Protein AF-U3B0S9-F1 (afdb_monomer_lite)

pLDDT: mean 82.79, std 7.39, range [48.59, 92.44]

Structure (mmCIF, N/CA/C/O backbone):
data_AF-U3B0S9-F1
#
_entry.id   AF-U3B0S9-F1
#
loop_
_atom_site.group_PDB
_atom_site.id
_atom_site.type_symbol
_atom_site.label_atom_id
_atom_site.label_alt_id
_atom_site.label_comp_id
_atom_site.label_asym_id
_atom_site.label_entity_id
_atom_site.label_seq_id
_atom_site.pdbx_PDB_ins_code
_atom_site.Cartn_x
_atom_site.Cartn_y
_atom_site.Cartn_z
_atom_site.occupancy
_atom_site.B_iso_or_equiv
_atom_site.auth_seq_id
_atom_site.auth_comp_id
_atom_site.auth_asym_id
_atom_site.auth_atom_id
_atom_site.pdbx_PDB_model_num
ATOM 1 N N . MET A 1 1 ? 4.799 -0.518 -31.521 1.00 65.38 1 MET A N 1
ATOM 2 C CA . MET A 1 1 ? 5.653 0.669 -31.778 1.00 65.38 1 MET A CA 1
ATOM 3 C C . MET A 1 1 ? 6.948 0.260 -32.461 1.00 65.38 1 MET A C 1
ATOM 5 O O . MET A 1 1 ? 7.167 0.699 -33.580 1.00 65.38 1 MET A O 1
ATOM 9 N N . ARG A 1 2 ? 7.772 -0.595 -31.835 1.00 73.12 2 ARG A N 1
ATOM 10 C CA . ARG A 1 2 ? 9.036 -1.079 -32.416 1.00 73.12 2 ARG A CA 1
ATOM 11 C C . ARG A 1 2 ? 8.857 -1.700 -33.805 1.00 73.12 2 ARG A C 1
ATOM 13 O O . ARG A 1 2 ? 9.641 -1.395 -34.693 1.00 73.12 2 ARG A O 1
ATOM 20 N N . ASP A 1 3 ? 7.805 -2.491 -34.006 1.00 72.69 3 ASP A N 1
ATOM 21 C CA . ASP A 1 3 ? 7.544 -3.140 -35.300 1.00 72.69 3 ASP A CA 1
ATOM 22 C C . ASP A 1 3 ? 7.139 -2.164 -36.410 1.00 72.69 3 ASP A C 1
ATOM 24 O O . ASP A 1 3 ? 7.553 -2.339 -37.551 1.00 72.69 3 ASP A O 1
ATOM 28 N N . GLU A 1 4 ? 6.407 -1.097 -36.082 1.00 71.81 4 GLU A N 1
ATOM 29 C CA . GLU A 1 4 ? 6.047 -0.054 -37.054 1.00 71.81 4 GLU A CA 1
ATOM 30 C C . GLU A 1 4 ? 7.267 0.792 -37.441 1.00 71.81 4 GLU A C 1
ATOM 32 O O . GLU A 1 4 ? 7.504 1.027 -38.623 1.00 71.81 4 GLU A O 1
ATOM 37 N N . ILE A 1 5 ? 8.108 1.170 -36.467 1.00 71.75 5 ILE A N 1
ATOM 38 C CA . ILE A 1 5 ? 9.383 1.861 -36.733 1.00 71.75 5 ILE A CA 1
ATOM 39 C C . ILE A 1 5 ? 10.285 0.974 -37.596 1.00 71.75 5 ILE A C 1
ATOM 41 O O . ILE A 1 5 ? 10.830 1.418 -38.605 1.00 71.75 5 ILE A O 1
ATOM 45 N N . TYR A 1 6 ? 10.390 -0.307 -37.243 1.00 70.12 6 TYR A N 1
ATOM 46 C CA . TYR A 1 6 ? 11.159 -1.282 -38.002 1.00 70.12 6 TYR A CA 1
ATOM 47 C C . TYR A 1 6 ? 10.635 -1.435 -39.434 1.00 70.12 6 TYR A C 1
ATOM 49 O O . TYR A 1 6 ? 11.424 -1.467 -40.374 1.00 70.12 6 TYR A O 1
ATOM 57 N N . LYS A 1 7 ? 9.316 -1.489 -39.635 1.00 74.88 7 LYS A N 1
ATOM 58 C CA . LYS A 1 7 ? 8.688 -1.600 -40.958 1.00 74.88 7 LYS A CA 1
ATOM 59 C C . LYS A 1 7 ? 8.973 -0.389 -41.849 1.00 74.88 7 LYS A C 1
ATOM 61 O O . LYS A 1 7 ? 9.185 -0.563 -43.045 1.00 74.88 7 LYS A O 1
ATOM 66 N N . VAL A 1 8 ? 9.015 0.813 -41.273 1.00 75.25 8 VAL A N 1
ATOM 67 C CA . VAL A 1 8 ? 9.368 2.045 -41.996 1.00 75.25 8 VAL A CA 1
ATOM 68 C C . VAL A 1 8 ? 10.863 2.082 -42.331 1.00 75.25 8 VAL A C 1
ATOM 70 O O . VAL A 1 8 ? 11.225 2.402 -43.457 1.00 75.25 8 VAL A O 1
ATOM 73 N N . MET A 1 9 ? 11.738 1.696 -41.398 1.00 67.12 9 MET A N 1
ATOM 74 C CA . MET A 1 9 ? 13.196 1.758 -41.590 1.00 67.12 9 MET A CA 1
ATOM 75 C C . MET A 1 9 ? 13.777 0.597 -42.418 1.00 67.12 9 MET A C 1
ATOM 77 O O . MET A 1 9 ? 14.853 0.727 -42.992 1.00 67.12 9 MET A O 1
ATOM 81 N N . SER A 1 10 ? 13.089 -0.546 -42.497 1.00 66.25 10 SER A N 1
ATOM 82 C CA . SER A 1 10 ? 13.564 -1.758 -43.194 1.00 66.25 10 SER A CA 1
ATOM 83 C C . SER A 1 10 ? 13.251 -1.804 -44.694 1.00 66.25 10 SER A C 1
ATOM 85 O O . SER A 1 10 ? 13.436 -2.849 -45.321 1.00 66.25 10 SER A O 1
ATOM 87 N N . GLN A 1 11 ? 12.802 -0.687 -45.277 1.00 76.75 11 GLN A N 1
ATOM 88 C CA . GLN A 1 11 ? 12.552 -0.572 -46.718 1.00 76.75 11 GLN A CA 1
ATOM 89 C C . GLN A 1 11 ? 13.844 -0.639 -47.555 1.00 76.75 11 GLN A C 1
ATOM 91 O O . GLN A 1 11 ? 13.781 -0.960 -48.739 1.00 76.75 11 GLN A O 1
ATOM 96 N N . GLU A 1 12 ? 15.016 -0.441 -46.939 1.00 77.62 12 GLU A N 1
ATOM 97 C CA . GLU A 1 12 ? 16.322 -0.633 -47.575 1.00 77.62 12 GLU A CA 1
ATOM 98 C C . GLU A 1 12 ? 17.000 -1.950 -47.134 1.00 77.62 12 GLU A C 1
ATOM 100 O O . GLU A 1 12 ? 17.268 -2.144 -45.941 1.00 77.62 12 GLU A O 1
ATOM 105 N N . PRO A 1 13 ? 17.349 -2.858 -48.069 1.00 70.88 13 PRO A N 1
ATOM 106 C CA . PRO A 1 13 ? 17.923 -4.169 -47.745 1.00 70.88 13 PRO A CA 1
ATOM 107 C C . PRO A 1 13 ? 19.252 -4.115 -46.976 1.00 70.88 13 PRO A C 1
ATOM 109 O O . PRO A 1 13 ? 19.475 -4.941 -46.091 1.00 70.88 13 PRO A O 1
ATOM 112 N N . ALA A 1 14 ? 20.117 -3.144 -47.285 1.00 70.94 14 ALA A N 1
ATOM 113 C CA . ALA A 1 14 ? 21.421 -2.987 -46.638 1.00 70.94 14 ALA A CA 1
ATOM 114 C C . ALA A 1 14 ? 21.284 -2.537 -45.174 1.00 70.94 14 ALA A C 1
ATOM 116 O O . ALA A 1 14 ? 21.928 -3.091 -44.283 1.00 70.94 14 ALA A O 1
ATOM 117 N N . LEU A 1 15 ? 20.373 -1.597 -44.901 1.00 70.06 15 LEU A N 1
ATOM 118 C CA . LEU A 1 15 ? 20.071 -1.150 -43.539 1.00 70.06 15 LEU A CA 1
ATOM 119 C C . LEU A 1 15 ? 19.412 -2.257 -42.713 1.00 70.06 15 LEU A C 1
ATOM 121 O O . LEU A 1 15 ? 19.619 -2.336 -41.506 1.00 70.06 15 LEU A O 1
ATOM 125 N N . ARG A 1 16 ? 18.664 -3.161 -43.351 1.00 74.62 16 ARG A N 1
ATOM 126 C CA . ARG A 1 16 ? 17.919 -4.225 -42.671 1.00 74.62 16 ARG A CA 1
ATOM 127 C C . ARG A 1 16 ? 18.809 -5.179 -41.870 1.00 74.62 16 ARG A C 1
ATOM 129 O O . ARG A 1 16 ? 18.436 -5.558 -40.762 1.00 74.62 16 ARG A O 1
ATOM 136 N N . TRP A 1 17 ? 19.978 -5.553 -42.397 1.00 73.00 17 TRP A N 1
ATOM 137 C CA . TRP A 1 17 ? 20.916 -6.430 -41.684 1.00 73.00 17 TRP A CA 1
ATOM 138 C C . TRP A 1 17 ? 21.567 -5.718 -40.493 1.00 73.00 17 TRP A C 1
ATOM 140 O O . TRP A 1 17 ? 21.513 -6.232 -39.376 1.00 73.00 17 TRP A O 1
ATOM 150 N N . HIS A 1 18 ? 22.085 -4.505 -40.704 1.00 72.44 18 HIS A N 1
ATOM 151 C CA . HIS A 1 18 ? 22.690 -3.701 -39.639 1.00 72.44 18 HIS A CA 1
ATOM 152 C C . HIS A 1 18 ? 21.692 -3.372 -38.522 1.00 72.44 18 HIS A C 1
ATOM 154 O O . HIS A 1 18 ? 22.030 -3.471 -37.346 1.00 72.44 18 HIS A O 1
ATOM 160 N N . LEU A 1 19 ? 20.443 -3.051 -38.873 1.00 73.75 19 LEU A N 1
ATOM 161 C CA . LEU A 1 19 ? 19.373 -2.810 -37.904 1.00 73.75 19 LEU A CA 1
ATOM 162 C C . LEU A 1 19 ? 18.999 -4.078 -37.132 1.00 73.75 19 LEU A C 1
ATOM 164 O O . LEU A 1 19 ? 18.713 -3.989 -35.942 1.00 73.75 19 LEU A O 1
ATOM 168 N N . ASN A 1 20 ? 19.008 -5.251 -37.770 1.00 74.62 20 ASN A N 1
ATOM 169 C CA . ASN A 1 20 ? 18.731 -6.518 -37.091 1.00 74.62 20 ASN A CA 1
ATOM 170 C C . ASN A 1 20 ? 19.836 -6.899 -36.098 1.00 74.62 20 ASN A C 1
ATOM 172 O O . ASN A 1 20 ? 19.520 -7.282 -34.972 1.00 74.62 20 ASN A O 1
ATOM 176 N N . ASP A 1 21 ? 21.106 -6.769 -36.489 1.00 74.38 21 ASP A N 1
ATOM 177 C CA . ASP A 1 21 ? 22.243 -7.040 -35.600 1.00 74.38 21 ASP A CA 1
ATOM 178 C C . ASP A 1 21 ? 22.281 -6.033 -34.437 1.00 74.38 21 ASP A C 1
ATOM 180 O O . ASP A 1 21 ? 22.343 -6.434 -33.274 1.00 74.38 21 ASP A O 1
ATOM 184 N N . ALA A 1 22 ? 22.105 -4.736 -34.716 1.00 73.94 22 ALA A N 1
ATOM 185 C CA . ALA A 1 22 ? 22.026 -3.707 -33.681 1.00 73.94 22 ALA A CA 1
ATOM 186 C C . ALA A 1 22 ? 20.843 -3.939 -32.727 1.00 73.94 22 ALA A C 1
ATOM 188 O O . ALA A 1 22 ? 21.021 -3.898 -31.509 1.00 73.94 22 ALA A O 1
ATOM 189 N N . LYS A 1 23 ? 19.650 -4.254 -33.254 1.00 75.06 23 LYS A N 1
ATOM 190 C CA . LYS A 1 23 ? 18.460 -4.599 -32.457 1.00 75.06 23 LYS A CA 1
ATOM 191 C C . LYS A 1 23 ? 18.732 -5.780 -31.530 1.00 75.06 23 LYS A C 1
ATOM 193 O O . LYS A 1 23 ? 18.402 -5.694 -30.352 1.00 75.06 23 LYS A O 1
ATOM 198 N N . ALA A 1 24 ? 19.349 -6.849 -32.033 1.00 71.88 24 ALA A N 1
ATOM 199 C CA . ALA A 1 24 ? 19.649 -8.043 -31.244 1.00 71.88 24 ALA A CA 1
ATOM 200 C C . ALA A 1 24 ? 20.689 -7.792 -30.139 1.00 71.88 24 ALA A C 1
ATOM 202 O O . ALA A 1 24 ? 20.631 -8.431 -29.091 1.00 71.88 24 ALA A O 1
ATOM 203 N N . ARG A 1 25 ? 21.625 -6.859 -30.354 1.00 73.00 25 ARG A N 1
ATOM 204 C CA . ARG A 1 25 ? 22.705 -6.549 -29.403 1.00 73.00 25 ARG A CA 1
ATOM 205 C C . ARG A 1 25 ? 22.357 -5.488 -28.365 1.00 73.00 25 ARG A C 1
ATOM 207 O O . ARG A 1 25 ? 23.024 -5.422 -27.340 1.00 73.00 25 ARG A O 1
ATOM 214 N N . THR A 1 26 ? 21.364 -4.640 -28.629 1.00 75.69 26 THR A N 1
ATOM 215 C CA . THR A 1 26 ? 21.114 -3.438 -27.808 1.00 75.69 26 THR A CA 1
ATOM 216 C C . THR A 1 26 ? 19.707 -3.361 -27.233 1.00 75.69 26 THR A C 1
ATOM 218 O O . THR A 1 26 ? 19.514 -2.722 -26.196 1.00 75.69 26 THR A O 1
ATOM 221 N N . LEU A 1 27 ? 18.715 -4.002 -27.861 1.00 83.75 27 LEU A N 1
ATOM 222 C CA . LEU A 1 27 ? 17.324 -3.929 -27.426 1.00 83.75 27 LEU A CA 1
ATOM 223 C C . LEU A 1 27 ? 16.898 -5.238 -26.766 1.00 83.75 27 LEU A C 1
ATOM 225 O O . LEU A 1 27 ? 17.146 -6.333 -27.267 1.00 83.75 27 LEU A O 1
ATOM 229 N N . LEU A 1 28 ? 16.190 -5.123 -25.644 1.00 85.12 28 LEU A N 1
ATOM 230 C CA . LEU A 1 28 ? 15.566 -6.281 -25.015 1.00 85.12 28 LEU A CA 1
ATOM 231 C C . LEU A 1 28 ? 14.368 -6.753 -25.858 1.00 85.12 28 LEU A C 1
ATOM 233 O O . LEU A 1 28 ? 13.549 -5.912 -26.255 1.00 85.12 28 LEU A O 1
ATOM 237 N N . PRO A 1 29 ? 14.210 -8.070 -26.096 1.00 84.56 29 PRO A N 1
ATOM 238 C CA . PRO A 1 29 ? 13.072 -8.605 -26.841 1.00 84.56 29 PRO A CA 1
ATOM 239 C C . PRO A 1 29 ? 11.755 -8.289 -26.122 1.00 84.56 29 PRO A C 1
ATOM 241 O O . PRO A 1 29 ? 11.724 -8.158 -24.896 1.00 84.56 29 PRO A O 1
ATOM 244 N N . GLU A 1 30 ? 10.650 -8.175 -26.862 1.00 80.88 30 GLU A N 1
ATOM 245 C CA . GLU A 1 30 ? 9.339 -7.882 -26.256 1.00 80.88 30 GLU A CA 1
ATOM 246 C C . GLU A 1 30 ? 8.901 -8.982 -25.276 1.00 8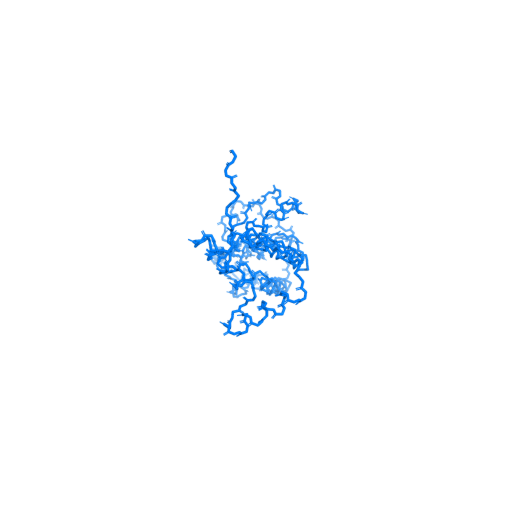0.88 30 GLU A C 1
ATOM 248 O O . GLU A 1 30 ? 8.241 -8.712 -24.270 1.00 80.88 30 GLU A O 1
ATOM 253 N N . GLU A 1 31 ? 9.364 -10.211 -25.510 1.00 84.81 31 GLU A N 1
ATOM 254 C CA . GLU A 1 31 ? 9.267 -11.368 -24.623 1.00 84.81 31 GLU A CA 1
ATOM 255 C C . GLU A 1 31 ? 9.705 -11.054 -23.192 1.00 84.81 31 GLU A C 1
ATOM 257 O O . GLU A 1 31 ? 9.054 -11.497 -22.246 1.00 84.81 31 GLU A O 1
ATOM 262 N N . ALA A 1 32 ? 10.771 -10.265 -23.026 1.00 83.44 32 ALA A N 1
ATOM 263 C CA . ALA A 1 32 ? 11.307 -9.913 -21.715 1.00 83.44 32 ALA A CA 1
ATOM 264 C C . ALA A 1 32 ? 10.317 -9.078 -20.885 1.00 83.44 32 ALA A C 1
ATOM 266 O O . ALA A 1 32 ? 10.370 -9.102 -19.658 1.00 83.44 32 ALA A O 1
ATOM 267 N N . PHE A 1 33 ? 9.374 -8.390 -21.537 1.00 86.75 33 PHE A N 1
ATOM 268 C CA . PHE A 1 33 ? 8.356 -7.554 -20.900 1.00 86.75 33 PHE A CA 1
ATOM 269 C C . PHE A 1 33 ? 6.983 -8.244 -20.813 1.00 86.75 33 PHE A C 1
ATOM 271 O O . PHE A 1 33 ? 5.991 -7.602 -20.457 1.00 86.75 33 PHE A O 1
ATOM 278 N N . LYS A 1 34 ? 6.870 -9.541 -21.144 1.00 87.94 34 LYS A N 1
ATOM 279 C CA . LYS A 1 34 ? 5.584 -10.272 -21.109 1.00 87.94 34 LYS A CA 1
ATOM 280 C C . LYS A 1 34 ? 4.977 -10.371 -19.708 1.00 87.94 34 LYS A C 1
ATOM 282 O O . LYS A 1 34 ? 3.759 -10.353 -19.599 1.00 87.94 34 LYS A O 1
ATOM 287 N N . TRP A 1 35 ? 5.805 -10.410 -18.664 1.00 88.50 35 TRP A N 1
ATOM 288 C CA . TRP A 1 35 ? 5.362 -10.471 -17.264 1.00 88.50 35 TRP A CA 1
ATOM 289 C C . TRP A 1 35 ? 4.759 -9.157 -16.737 1.00 88.50 35 TRP A C 1
ATOM 291 O O . TRP A 1 35 ? 4.254 -9.130 -15.618 1.00 88.50 35 TRP A O 1
ATOM 301 N N . ILE A 1 36 ? 4.836 -8.073 -17.516 1.00 88.00 36 ILE A N 1
ATOM 302 C CA . ILE A 1 36 ? 4.324 -6.753 -17.143 1.00 88.00 36 ILE A CA 1
ATOM 303 C C . ILE A 1 36 ? 2.920 -6.575 -17.710 1.00 88.00 36 ILE A C 1
ATOM 305 O O . ILE A 1 36 ? 2.713 -6.704 -18.927 1.00 88.00 36 ILE A O 1
ATOM 309 N N . ASP A 1 37 ? 1.980 -6.212 -16.846 1.00 86.12 37 ASP A N 1
ATOM 310 C CA . ASP A 1 37 ? 0.602 -5.921 -17.215 1.00 86.12 37 ASP A CA 1
ATOM 311 C C . ASP A 1 37 ? 0.504 -4.763 -18.217 1.00 86.12 37 ASP A C 1
ATOM 313 O O . ASP A 1 37 ? 1.343 -3.860 -18.277 1.00 86.12 37 ASP A O 1
ATOM 317 N N . LYS A 1 38 ? -0.546 -4.781 -19.045 1.00 76.56 38 LYS A N 1
ATOM 318 C CA . LYS A 1 38 ? -0.759 -3.747 -20.073 1.00 76.56 38 LYS A CA 1
ATOM 319 C C . LYS A 1 38 ? -1.066 -2.375 -19.465 1.00 76.56 38 LYS A C 1
ATOM 321 O O . LYS A 1 38 ? -0.673 -1.359 -20.031 1.00 76.56 38 LYS A O 1
ATOM 326 N N . ALA A 1 39 ? -1.777 -2.358 -18.342 1.00 75.06 39 ALA A N 1
ATOM 327 C CA . ALA A 1 39 ? -2.195 -1.159 -17.630 1.00 75.06 39 ALA A CA 1
ATOM 328 C C . ALA A 1 39 ? -2.387 -1.479 -16.142 1.00 75.06 39 ALA A C 1
ATOM 330 O O . ALA A 1 39 ? -2.551 -2.640 -15.773 1.00 75.06 39 ALA A O 1
ATOM 331 N N . GLY A 1 40 ? -2.387 -0.445 -15.300 1.00 82.75 40 GLY A N 1
ATOM 332 C CA . GLY A 1 40 ? -2.635 -0.564 -13.863 1.00 82.75 40 GLY A CA 1
ATOM 333 C C . GLY A 1 40 ? -1.457 -0.102 -13.009 1.00 82.75 40 GLY A C 1
ATOM 334 O O . GLY A 1 40 ? -0.559 0.594 -13.481 1.00 82.75 40 GLY A O 1
ATOM 335 N N . ARG A 1 41 ? -1.469 -0.497 -11.734 1.00 84.56 41 ARG A N 1
ATOM 336 C CA . ARG A 1 41 ? -0.476 -0.083 -10.732 1.00 84.56 41 ARG A CA 1
ATOM 337 C C . ARG A 1 41 ? 0.939 -0.567 -11.061 1.00 84.56 41 ARG A C 1
ATOM 339 O O . ARG A 1 41 ? 1.877 0.220 -10.999 1.00 84.56 41 ARG A O 1
ATOM 346 N N . GLN A 1 42 ? 1.087 -1.830 -11.476 1.00 88.06 42 GLN A N 1
ATOM 347 C CA . GLN A 1 42 ? 2.389 -2.430 -11.795 1.00 88.06 42 GLN A CA 1
ATOM 348 C C . GLN A 1 42 ? 3.170 -1.641 -12.866 1.00 88.06 42 GLN A C 1
ATOM 350 O O . GLN A 1 42 ? 4.292 -1.222 -12.579 1.00 88.06 42 GLN A O 1
ATOM 355 N N . PRO A 1 43 ? 2.640 -1.394 -14.082 1.00 87.00 43 PRO A N 1
ATOM 356 C CA . PRO A 1 43 ? 3.405 -0.694 -15.111 1.00 87.00 43 PRO A CA 1
ATOM 357 C C . PRO A 1 43 ? 3.662 0.782 -14.768 1.00 87.00 43 PRO A C 1
ATOM 359 O O . PRO A 1 43 ? 4.722 1.296 -15.131 1.00 87.00 43 PRO A O 1
ATOM 362 N N . LYS A 1 44 ? 2.764 1.447 -14.021 1.00 86.94 44 LYS A N 1
ATOM 363 C CA . LYS A 1 44 ? 3.002 2.801 -13.486 1.00 86.94 44 LYS A CA 1
ATOM 364 C C . LYS A 1 44 ? 4.197 2.818 -12.536 1.00 86.94 44 LYS A C 1
ATOM 366 O O . LYS A 1 44 ? 5.123 3.605 -12.723 1.00 86.94 44 LYS A O 1
ATOM 371 N N . TRP A 1 45 ? 4.197 1.917 -11.553 1.00 89.56 45 TRP A N 1
ATOM 372 C CA . TRP A 1 45 ? 5.274 1.803 -10.574 1.00 89.56 45 TRP A CA 1
ATOM 373 C C . TRP A 1 45 ? 6.609 1.468 -11.242 1.00 89.56 45 TRP A C 1
ATOM 375 O O . TRP A 1 45 ? 7.609 2.136 -10.990 1.00 89.56 45 TRP A O 1
ATOM 385 N N . LEU A 1 46 ? 6.621 0.489 -12.153 1.00 89.62 46 LEU A N 1
ATOM 386 C CA . LEU A 1 46 ? 7.830 0.093 -12.879 1.00 89.62 46 LEU A CA 1
ATOM 387 C C . LEU A 1 46 ? 8.401 1.242 -13.712 1.00 89.62 46 LEU A C 1
ATOM 389 O O . LEU A 1 46 ? 9.613 1.432 -13.723 1.00 89.62 46 LEU A O 1
ATOM 393 N N . THR A 1 47 ? 7.544 2.019 -14.379 1.00 88.38 47 THR A N 1
ATOM 394 C CA . THR A 1 47 ? 7.970 3.198 -15.147 1.00 88.38 47 THR A CA 1
ATOM 395 C C . THR A 1 47 ? 8.598 4.250 -14.243 1.00 88.38 47 THR A C 1
ATOM 397 O O . THR A 1 47 ? 9.696 4.716 -14.537 1.00 88.38 47 THR A O 1
ATOM 400 N N . ALA A 1 48 ? 7.952 4.583 -13.122 1.00 85.56 48 ALA A N 1
ATOM 401 C CA . ALA A 1 48 ? 8.474 5.565 -12.174 1.00 85.56 48 ALA A CA 1
ATOM 402 C C . ALA A 1 48 ? 9.822 5.127 -11.573 1.00 85.56 48 ALA A C 1
ATOM 404 O O . ALA A 1 48 ? 10.759 5.920 -11.486 1.00 85.56 48 ALA A O 1
ATOM 405 N N . GLN A 1 49 ? 9.956 3.850 -11.206 1.00 87.25 49 GLN A N 1
ATOM 406 C CA . GLN A 1 49 ? 11.212 3.307 -10.684 1.00 87.25 49 GLN A CA 1
ATOM 407 C C . GLN A 1 49 ? 12.309 3.249 -11.747 1.00 87.25 49 GLN A C 1
ATOM 409 O O . GLN A 1 49 ? 13.453 3.586 -11.459 1.00 87.25 49 GLN A O 1
ATOM 414 N N . ALA A 1 50 ? 11.973 2.878 -12.983 1.00 87.00 50 ALA A N 1
ATOM 415 C CA . ALA A 1 50 ? 12.924 2.908 -14.087 1.00 87.00 50 ALA A CA 1
ATOM 416 C C . ALA A 1 50 ? 13.419 4.336 -14.359 1.00 87.00 50 ALA A C 1
ATOM 418 O O . ALA A 1 50 ? 14.615 4.529 -14.523 1.00 87.00 50 ALA A O 1
ATOM 419 N N . GLN A 1 51 ? 12.549 5.351 -14.334 1.00 86.31 51 GLN A N 1
ATOM 420 C CA . GLN A 1 51 ? 12.972 6.751 -14.480 1.00 86.31 51 GLN A CA 1
ATOM 421 C C . GLN A 1 51 ? 13.968 7.168 -13.392 1.00 86.31 51 GLN A C 1
ATOM 423 O O . GLN A 1 51 ? 15.001 7.756 -13.714 1.00 86.31 51 GLN A O 1
ATOM 428 N N . LYS A 1 52 ? 13.698 6.808 -12.128 1.00 83.44 52 LYS A N 1
ATOM 429 C CA . LYS A 1 52 ? 14.609 7.076 -11.004 1.00 83.44 52 LYS A CA 1
ATOM 430 C C . LYS A 1 52 ? 15.954 6.359 -11.165 1.00 83.44 52 LYS A C 1
ATOM 432 O O . LYS A 1 52 ? 16.993 6.989 -11.009 1.00 83.44 52 LYS A O 1
ATOM 437 N N . LEU A 1 53 ? 15.943 5.065 -11.491 1.00 83.12 53 LEU A N 1
ATOM 438 C CA . LEU A 1 53 ? 17.160 4.252 -11.627 1.00 83.12 53 LEU A CA 1
ATOM 439 C C . LEU A 1 53 ? 18.027 4.673 -12.815 1.00 83.12 53 LEU A C 1
ATOM 441 O O . LEU A 1 53 ? 19.249 4.662 -12.720 1.00 83.12 53 LEU A O 1
ATOM 445 N N . LEU A 1 54 ? 17.394 5.021 -13.934 1.00 81.38 54 LEU A N 1
ATOM 446 C CA . LEU A 1 54 ? 18.085 5.375 -15.171 1.00 81.38 54 LEU A CA 1
ATOM 447 C C . LEU A 1 54 ? 18.513 6.847 -15.205 1.00 81.38 54 LEU A C 1
ATOM 449 O O . LEU A 1 54 ? 19.269 7.232 -16.094 1.00 81.38 54 LEU A O 1
ATOM 453 N N . GLY A 1 55 ? 18.002 7.678 -14.290 1.00 74.25 55 GLY A N 1
ATOM 454 C CA . GLY A 1 55 ? 18.287 9.113 -14.242 1.00 74.25 55 GLY A CA 1
ATOM 455 C C . GLY A 1 55 ? 17.833 9.879 -15.491 1.00 74.25 55 GLY A C 1
ATOM 456 O O . GLY A 1 55 ? 18.343 10.962 -15.763 1.00 74.25 55 GLY A O 1
ATOM 457 N N . LYS A 1 56 ? 16.907 9.317 -16.283 1.00 70.12 56 LYS A N 1
ATOM 458 C CA . LYS A 1 56 ? 16.417 9.915 -17.532 1.00 70.12 56 LYS A CA 1
ATOM 459 C C . LYS A 1 56 ? 14.969 10.366 -17.378 1.00 70.12 56 LYS A C 1
ATOM 461 O O . LYS A 1 56 ? 14.046 9.552 -17.409 1.00 70.12 56 LYS A O 1
ATOM 466 N N . GLU A 1 57 ? 14.767 11.677 -17.297 1.00 65.75 57 GLU A N 1
ATOM 467 C CA . GLU A 1 57 ? 13.449 12.279 -17.493 1.00 65.75 57 GLU A CA 1
ATOM 468 C C . GLU A 1 57 ? 13.213 12.525 -18.986 1.00 65.75 57 GLU A C 1
ATOM 470 O O . GLU A 1 57 ? 13.841 13.376 -19.614 1.00 65.75 57 GLU A O 1
ATOM 475 N N . VAL A 1 58 ? 12.299 11.757 -19.579 1.00 67.06 58 VAL A N 1
ATOM 476 C CA . VAL A 1 58 ? 11.886 11.963 -20.970 1.00 67.06 58 VAL A CA 1
ATOM 477 C C . VAL A 1 58 ? 10.691 12.915 -20.984 1.00 67.06 58 VAL A C 1
ATOM 479 O O . VAL A 1 58 ? 9.558 12.514 -20.726 1.00 67.06 58 VAL A O 1
ATOM 482 N N . VAL A 1 59 ? 10.947 14.187 -21.300 1.00 66.06 59 VAL A N 1
ATOM 483 C CA . VAL A 1 59 ? 9.952 15.284 -21.255 1.00 66.06 59 VAL A CA 1
ATOM 484 C C . VAL A 1 59 ? 9.134 15.403 -22.558 1.00 66.06 59 VAL A C 1
ATOM 486 O O . VAL A 1 59 ? 8.325 16.310 -22.728 1.00 66.06 59 VAL A O 1
ATOM 489 N N . SER A 1 60 ? 9.308 14.483 -23.511 1.00 75.31 60 SER A N 1
ATOM 490 C CA . SER A 1 60 ? 8.604 14.540 -24.799 1.00 75.31 60 SER A CA 1
ATOM 491 C C . SER A 1 60 ? 7.090 14.339 -24.643 1.00 75.31 60 SER A C 1
ATOM 493 O O . SER A 1 60 ? 6.642 13.387 -24.001 1.00 75.31 60 SER A O 1
ATOM 495 N N . SER A 1 61 ? 6.291 15.183 -25.302 1.00 72.31 61 SER A N 1
ATOM 496 C CA . SER A 1 61 ? 4.827 15.047 -25.370 1.00 72.31 61 SER A CA 1
ATOM 497 C C . SER A 1 61 ? 4.403 13.685 -25.927 1.00 72.31 61 SER A C 1
ATOM 499 O O . SER A 1 61 ? 3.479 13.058 -25.414 1.00 72.31 61 SER A O 1
ATOM 501 N N . VAL A 1 62 ? 5.148 13.168 -26.907 1.00 73.31 62 VAL A N 1
ATOM 502 C CA . VAL A 1 62 ? 4.930 11.836 -27.487 1.00 73.31 62 VAL A CA 1
ATOM 503 C C . VAL A 1 62 ? 5.138 10.745 -26.439 1.00 73.31 62 VAL A C 1
ATOM 505 O O . VAL A 1 62 ? 4.359 9.799 -26.383 1.00 73.31 62 VAL A O 1
ATOM 508 N N . PHE A 1 63 ? 6.141 10.894 -25.568 1.00 77.50 63 PHE A N 1
ATOM 509 C CA . PHE A 1 63 ? 6.396 9.950 -24.480 1.00 77.50 63 PHE A CA 1
ATOM 510 C C . PHE A 1 63 ? 5.255 9.950 -23.456 1.00 77.50 63 PHE A C 1
ATOM 512 O O . PHE A 1 63 ? 4.869 8.893 -22.960 1.00 77.50 63 PHE A O 1
ATOM 519 N N . GLN A 1 64 ? 4.655 11.110 -23.178 1.00 76.75 64 GLN A N 1
ATOM 520 C CA . GLN A 1 64 ? 3.527 11.217 -22.249 1.00 76.75 64 GLN A CA 1
ATOM 521 C C . GLN A 1 64 ? 2.257 10.521 -22.761 1.00 76.75 64 GLN A C 1
ATOM 523 O O . GLN A 1 64 ? 1.538 9.935 -21.948 1.00 76.75 64 GLN A O 1
ATOM 528 N N . MET A 1 65 ? 2.028 10.511 -24.081 1.00 82.06 65 MET A N 1
ATOM 529 C CA . MET A 1 65 ? 0.886 9.841 -24.727 1.00 82.06 65 MET A CA 1
ATOM 530 C C . MET 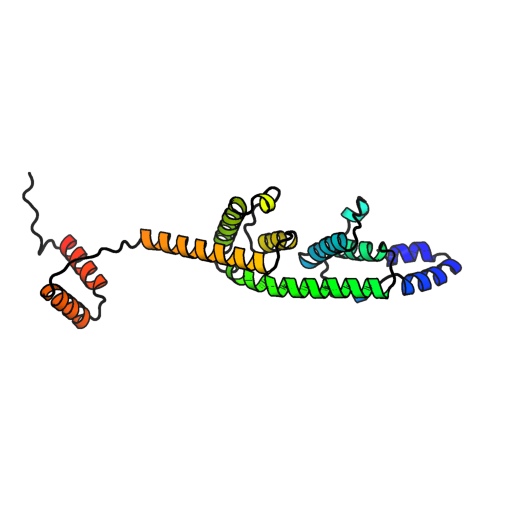A 1 65 ? 0.979 8.305 -24.724 1.00 82.06 65 MET A C 1
ATOM 532 O O . MET A 1 65 ? 0.002 7.624 -25.035 1.00 82.06 65 MET A O 1
ATOM 536 N N . LEU A 1 66 ? 2.140 7.738 -24.384 1.00 82.25 66 LEU A N 1
ATOM 537 C CA . LEU A 1 66 ? 2.332 6.291 -24.332 1.00 82.25 66 LEU A CA 1
ATOM 538 C C . LEU A 1 66 ? 1.661 5.664 -23.104 1.00 82.25 66 LEU A C 1
ATOM 540 O O . LEU A 1 66 ? 1.637 6.236 -22.013 1.00 82.25 66 LEU A O 1
ATOM 544 N N . THR A 1 67 ? 1.201 4.419 -23.260 1.00 86.50 67 THR A N 1
ATOM 545 C CA . THR A 1 67 ? 0.847 3.559 -22.115 1.00 86.50 67 THR A CA 1
ATOM 546 C C . THR A 1 67 ? 2.062 3.351 -21.212 1.00 86.50 67 THR A C 1
ATOM 548 O O . THR A 1 67 ? 3.185 3.311 -21.714 1.00 86.50 67 THR A O 1
ATOM 551 N N . ASP A 1 68 ? 1.860 3.128 -19.915 1.00 85.44 68 ASP A N 1
ATOM 552 C CA . ASP A 1 68 ? 2.966 2.964 -18.959 1.00 85.44 68 ASP A CA 1
ATOM 553 C C . ASP A 1 68 ? 3.918 1.821 -19.348 1.00 85.44 68 ASP A C 1
ATOM 555 O O . ASP A 1 68 ? 5.135 1.981 -19.342 1.00 85.44 68 ASP A O 1
ATOM 559 N N . LYS A 1 69 ? 3.388 0.693 -19.839 1.00 87.25 69 LYS A N 1
ATOM 560 C CA . LYS A 1 69 ? 4.226 -0.395 -20.366 1.00 87.25 69 LYS A CA 1
ATOM 561 C C . LYS A 1 69 ? 5.083 0.053 -21.557 1.00 87.25 69 LYS A C 1
ATOM 563 O O . LYS A 1 69 ? 6.258 -0.293 -21.635 1.00 87.25 69 LYS A O 1
ATOM 568 N N . ALA A 1 70 ? 4.518 0.834 -22.476 1.00 86.75 70 ALA A N 1
ATOM 569 C CA . ALA A 1 70 ? 5.261 1.373 -23.614 1.00 86.75 70 ALA A CA 1
ATOM 570 C C . ALA A 1 70 ? 6.293 2.435 -23.192 1.00 86.75 70 ALA A C 1
ATOM 572 O O . ALA A 1 70 ? 7.369 2.482 -23.784 1.00 86.75 70 ALA A O 1
ATOM 573 N N . LYS A 1 71 ? 6.010 3.233 -22.151 1.00 87.75 71 LYS A N 1
ATOM 574 C CA . LYS A 1 71 ? 6.978 4.161 -21.542 1.00 87.75 71 LYS A CA 1
ATOM 575 C C . LYS A 1 71 ? 8.178 3.410 -20.983 1.00 87.75 71 LYS A C 1
ATOM 577 O O . LYS A 1 71 ? 9.308 3.761 -21.297 1.00 87.75 71 LYS A O 1
ATOM 582 N N . LEU A 1 72 ? 7.938 2.344 -20.220 1.00 88.25 72 LEU A N 1
ATOM 583 C CA . LEU A 1 72 ? 8.998 1.492 -19.687 1.00 88.25 72 LEU A CA 1
ATOM 584 C C . LEU A 1 72 ? 9.878 0.912 -20.801 1.00 88.25 72 LEU A C 1
ATOM 586 O O . LEU A 1 72 ? 11.099 1.010 -20.732 1.00 88.25 72 LEU A O 1
ATOM 590 N N . ILE A 1 73 ? 9.263 0.351 -21.844 1.00 88.44 73 ILE A N 1
ATOM 591 C CA . ILE A 1 73 ? 9.980 -0.193 -23.006 1.00 88.44 73 ILE A CA 1
ATOM 592 C C . ILE A 1 73 ? 10.848 0.892 -23.659 1.00 88.44 73 ILE A C 1
ATOM 594 O O . ILE A 1 73 ? 12.035 0.670 -23.885 1.00 88.44 73 ILE A O 1
ATOM 598 N N . ALA A 1 74 ? 10.285 2.081 -23.890 1.00 86.56 74 ALA A N 1
ATOM 599 C CA . ALA A 1 74 ? 11.011 3.204 -24.471 1.00 86.56 74 ALA A CA 1
ATOM 600 C C . ALA A 1 74 ? 12.175 3.686 -23.585 1.00 86.56 74 ALA A C 1
ATOM 602 O O . ALA A 1 74 ? 13.225 4.036 -24.112 1.00 86.56 74 ALA A O 1
ATOM 603 N N . LEU A 1 75 ? 12.042 3.664 -22.253 1.00 88.19 75 LEU A N 1
ATOM 604 C CA . LEU A 1 75 ? 13.144 3.997 -21.339 1.00 88.19 75 LEU A CA 1
ATOM 605 C C . LEU A 1 75 ? 14.320 3.026 -21.486 1.00 88.19 75 LEU A C 1
ATOM 607 O O . LEU A 1 75 ? 15.461 3.469 -21.569 1.00 88.19 75 LEU A O 1
ATOM 611 N N . PHE A 1 76 ? 14.046 1.721 -21.571 1.00 87.81 76 PHE A N 1
ATOM 612 C CA . PHE A 1 76 ? 15.080 0.708 -21.808 1.00 87.81 76 PHE A CA 1
ATOM 613 C C . PHE A 1 76 ? 15.685 0.793 -23.217 1.00 87.81 76 PHE A C 1
ATOM 615 O O . PHE A 1 76 ? 16.868 0.501 -23.391 1.00 87.81 76 PHE A O 1
ATOM 622 N N . ASP A 1 77 ? 14.907 1.208 -24.218 1.00 85.81 77 ASP A N 1
ATOM 623 C CA . ASP A 1 77 ? 15.403 1.422 -25.584 1.00 85.81 77 ASP A CA 1
ATOM 624 C C . ASP A 1 77 ? 16.330 2.631 -25.676 1.00 85.81 77 ASP A C 1
ATOM 626 O O . ASP A 1 77 ? 17.377 2.555 -26.310 1.00 85.81 77 ASP A O 1
ATOM 630 N N . LEU A 1 78 ? 15.974 3.724 -24.998 1.00 82.62 78 LEU A N 1
ATOM 631 C CA . LEU A 1 78 ? 16.760 4.958 -24.943 1.00 82.62 78 LEU A CA 1
ATOM 632 C C . LEU A 1 78 ? 17.960 4.868 -23.992 1.00 82.62 78 LEU A C 1
ATOM 634 O O . LEU A 1 78 ? 18.768 5.800 -23.926 1.00 82.62 78 LEU A O 1
ATOM 638 N N . TRP A 1 79 ? 18.063 3.807 -23.196 1.00 85.25 79 TRP A N 1
ATOM 639 C CA . TRP A 1 79 ? 19.191 3.602 -22.299 1.00 85.25 79 TRP A CA 1
ATOM 640 C C . TRP A 1 79 ? 20.393 3.064 -23.082 1.00 85.25 79 TRP A C 1
ATOM 642 O O . TRP A 1 79 ? 20.297 2.023 -23.730 1.00 85.25 79 TRP A O 1
ATOM 652 N N . ASP A 1 80 ? 21.508 3.793 -23.050 1.00 84.25 80 ASP A N 1
ATOM 653 C CA . ASP A 1 80 ? 22.723 3.471 -23.805 1.00 84.25 80 ASP A CA 1
ATOM 654 C C . ASP A 1 80 ? 23.635 2.570 -22.969 1.00 84.25 80 ASP A C 1
ATOM 656 O O . ASP A 1 80 ? 24.611 3.016 -22.378 1.00 84.25 80 ASP A O 1
ATOM 660 N N . GLU A 1 81 ? 23.225 1.311 -22.830 1.00 83.44 81 GLU A N 1
ATOM 661 C CA . GLU A 1 81 ? 23.923 0.293 -22.047 1.00 83.44 81 GLU A CA 1
ATOM 662 C C . GLU A 1 81 ? 23.870 -1.070 -22.739 1.00 83.44 81 GLU A C 1
ATOM 664 O O . GLU A 1 81 ? 23.049 -1.314 -23.631 1.00 83.44 81 GLU A O 1
ATOM 669 N N . SER A 1 82 ? 24.739 -1.982 -22.301 1.00 84.50 82 SER A N 1
ATOM 670 C CA . SER A 1 82 ? 24.794 -3.344 -22.839 1.00 84.50 82 SER A CA 1
ATOM 671 C C . SER A 1 82 ? 23.491 -4.127 -22.614 1.00 84.50 82 SER A C 1
ATOM 673 O O . SER A 1 82 ? 22.745 -3.895 -21.658 1.00 84.50 82 SER A O 1
ATOM 675 N N . PHE A 1 83 ? 23.230 -5.112 -23.478 1.00 86.06 83 PHE A N 1
ATOM 676 C CA . PHE A 1 83 ? 22.084 -6.016 -23.340 1.00 86.06 83 PHE A CA 1
ATOM 677 C C . PHE A 1 83 ? 22.012 -6.677 -21.955 1.00 86.06 83 PHE A C 1
ATOM 679 O O . PHE A 1 83 ? 20.935 -6.755 -21.356 1.00 86.06 83 PHE A O 1
ATOM 686 N N . ASP A 1 84 ? 23.154 -7.136 -21.439 1.00 86.44 84 ASP A N 1
ATOM 687 C CA . ASP A 1 84 ? 23.232 -7.809 -20.144 1.00 86.44 84 ASP A CA 1
ATOM 688 C C . ASP A 1 84 ? 22.877 -6.871 -18.994 1.00 86.44 84 ASP A C 1
ATOM 690 O O . ASP A 1 84 ? 22.128 -7.259 -18.095 1.00 86.44 84 ASP A O 1
ATOM 694 N N . GLU A 1 85 ? 23.326 -5.617 -19.055 1.00 87.12 85 GLU A N 1
ATOM 695 C CA . GLU A 1 85 ? 23.011 -4.619 -18.037 1.00 87.12 85 GLU A CA 1
ATOM 696 C C . GLU A 1 85 ? 21.526 -4.237 -18.067 1.00 87.12 85 GLU A C 1
ATOM 698 O O . GLU A 1 85 ? 20.856 -4.231 -17.030 1.00 87.12 85 GLU A O 1
ATOM 703 N N . LYS A 1 86 ? 20.945 -4.070 -19.263 1.00 89.69 86 LYS A N 1
ATOM 704 C CA . LYS A 1 86 ? 19.492 -3.895 -19.426 1.00 89.69 86 LYS A CA 1
ATOM 705 C C . LYS A 1 86 ? 18.710 -5.056 -18.821 1.00 89.69 86 LYS A C 1
ATOM 707 O O . LYS A 1 86 ? 17.745 -4.849 -18.081 1.00 89.69 86 LYS A O 1
ATOM 712 N N . LYS A 1 87 ? 19.131 -6.291 -19.096 1.00 89.12 87 LYS A N 1
ATOM 713 C CA . LYS A 1 87 ? 18.496 -7.498 -18.555 1.00 89.12 87 LYS A CA 1
ATOM 714 C C . LYS A 1 87 ? 18.631 -7.571 -17.033 1.00 89.12 87 LYS A C 1
ATOM 716 O O . LYS A 1 87 ? 17.662 -7.908 -16.350 1.00 89.12 87 LYS A O 1
ATOM 721 N N . ARG A 1 88 ? 19.803 -7.234 -16.489 1.00 89.56 88 ARG A N 1
ATOM 722 C CA . ARG A 1 88 ? 20.070 -7.192 -15.046 1.00 89.56 88 ARG A CA 1
ATOM 723 C C . ARG A 1 88 ? 19.147 -6.200 -14.346 1.00 89.56 88 ARG A C 1
ATOM 725 O O . ARG A 1 88 ? 18.487 -6.577 -13.379 1.00 89.56 88 ARG A O 1
ATOM 732 N N . THR A 1 89 ? 19.028 -4.985 -14.869 1.00 90.31 89 THR A N 1
ATOM 733 C CA . THR A 1 89 ? 18.152 -3.942 -14.315 1.00 90.31 89 THR A CA 1
ATOM 734 C C . THR A 1 89 ? 16.678 -4.315 -14.417 1.00 90.31 89 THR A C 1
ATOM 736 O O . THR A 1 89 ? 15.928 -4.124 -13.461 1.00 90.31 89 THR A O 1
ATOM 739 N N . LEU A 1 90 ? 16.245 -4.932 -15.521 1.00 91.38 90 LEU A N 1
ATOM 740 C CA . LEU A 1 90 ? 14.872 -5.430 -15.636 1.00 91.38 90 LEU A CA 1
ATOM 741 C C . LEU A 1 90 ? 14.565 -6.513 -14.584 1.00 91.38 90 LEU A C 1
ATOM 743 O O . LEU A 1 90 ? 13.500 -6.498 -13.965 1.00 91.38 90 LEU A O 1
ATOM 747 N N . ASN A 1 91 ? 15.514 -7.416 -14.325 1.00 90.75 91 ASN A N 1
ATOM 748 C CA . ASN A 1 91 ? 15.385 -8.419 -13.265 1.00 90.75 91 ASN A CA 1
ATOM 749 C C . ASN A 1 91 ? 15.365 -7.784 -11.866 1.00 90.75 91 ASN A C 1
ATOM 751 O O . ASN A 1 91 ? 14.602 -8.220 -11.004 1.00 90.75 91 ASN A O 1
ATOM 755 N N . GLN A 1 92 ? 16.160 -6.737 -11.631 1.00 90.06 92 GLN A N 1
ATOM 756 C CA . GLN A 1 92 ? 16.117 -5.976 -10.379 1.00 90.06 92 GLN A CA 1
ATOM 757 C C . GLN A 1 92 ? 14.754 -5.317 -10.167 1.00 90.06 92 GLN A C 1
ATOM 759 O O . GLN A 1 92 ? 14.193 -5.437 -9.080 1.00 90.06 92 GLN A O 1
ATOM 764 N N . LEU A 1 93 ? 14.186 -4.692 -11.201 1.00 90.38 93 LEU A N 1
ATOM 765 C CA . LEU A 1 93 ? 12.840 -4.120 -11.150 1.00 90.38 93 LEU A CA 1
ATOM 766 C C . LEU A 1 93 ? 11.782 -5.183 -10.824 1.00 90.38 93 LEU A C 1
ATOM 768 O O . LEU A 1 93 ? 10.932 -4.951 -9.965 1.00 90.38 93 LEU A O 1
ATOM 772 N N . SER A 1 94 ? 11.865 -6.362 -11.447 1.00 91.06 94 SER A N 1
ATOM 773 C CA . SER A 1 94 ? 10.972 -7.491 -11.150 1.00 91.06 94 SER A CA 1
ATOM 774 C C . SER A 1 94 ? 11.082 -7.951 -9.690 1.00 91.06 94 SER A C 1
ATOM 776 O O . SER A 1 94 ? 10.077 -8.096 -8.990 1.00 91.06 94 SER A O 1
ATOM 778 N N . ASN A 1 95 ? 12.305 -8.104 -9.177 1.00 89.19 95 ASN A N 1
ATOM 779 C CA . ASN A 1 95 ? 12.541 -8.479 -7.781 1.00 89.19 95 ASN A CA 1
ATOM 780 C C . ASN A 1 95 ? 12.021 -7.425 -6.795 1.00 89.19 95 ASN A C 1
ATOM 782 O O . ASN A 1 95 ? 11.425 -7.776 -5.773 1.00 89.19 95 ASN A O 1
ATOM 786 N N . SER A 1 96 ? 12.213 -6.143 -7.103 1.00 87.88 96 SER A N 1
ATOM 787 C CA . SER A 1 96 ? 11.712 -5.036 -6.290 1.00 87.88 96 SER A CA 1
ATOM 788 C C . SER A 1 96 ? 10.182 -4.976 -6.302 1.00 87.88 96 SER A C 1
ATOM 790 O O . SER A 1 96 ? 9.580 -4.816 -5.241 1.00 87.88 96 SER A O 1
ATOM 792 N N . TRP A 1 97 ? 9.537 -5.219 -7.448 1.00 90.50 97 TRP A N 1
ATOM 793 C CA . TRP A 1 97 ? 8.078 -5.342 -7.529 1.00 90.50 97 TRP A CA 1
ATOM 794 C C . TRP A 1 97 ? 7.554 -6.508 -6.681 1.00 90.50 97 TRP A C 1
ATOM 796 O O . TRP A 1 97 ? 6.634 -6.344 -5.883 1.00 90.50 97 TRP A O 1
ATOM 806 N N . ASN A 1 98 ? 8.191 -7.679 -6.766 1.00 88.25 98 ASN A N 1
ATOM 807 C CA . ASN A 1 98 ? 7.830 -8.835 -5.941 1.00 88.25 98 ASN A CA 1
ATOM 808 C C . ASN A 1 98 ? 8.001 -8.564 -4.439 1.00 88.25 98 ASN A C 1
ATOM 810 O O . ASN A 1 98 ? 7.240 -9.088 -3.623 1.00 88.25 98 ASN A O 1
ATOM 814 N N . ARG A 1 99 ? 8.990 -7.750 -4.051 1.00 85.00 99 ARG A N 1
ATOM 815 C CA . ARG A 1 99 ? 9.145 -7.292 -2.666 1.00 85.00 99 ARG A CA 1
ATOM 816 C C . ARG A 1 99 ? 8.000 -6.361 -2.263 1.00 85.00 99 ARG A C 1
ATOM 818 O O . ARG A 1 99 ? 7.448 -6.559 -1.186 1.00 85.00 99 ARG A O 1
ATOM 825 N N . GLN A 1 100 ? 7.599 -5.432 -3.131 1.00 84.19 100 GLN A N 1
ATOM 826 C CA . GLN A 1 100 ? 6.453 -4.550 -2.888 1.00 84.19 100 GLN A CA 1
ATOM 827 C C . GLN A 1 100 ? 5.166 -5.353 -2.667 1.00 84.19 100 GLN A C 1
ATOM 829 O O . GLN A 1 100 ? 4.499 -5.159 -1.657 1.00 84.19 100 GLN A O 1
ATOM 834 N N . LEU A 1 101 ? 4.884 -6.347 -3.516 1.00 84.75 101 LEU A N 1
ATOM 835 C CA . LEU A 1 101 ? 3.720 -7.232 -3.364 1.00 84.75 101 LEU A CA 1
ATOM 836 C C . LEU A 1 101 ? 3.706 -7.998 -2.031 1.00 84.75 101 LEU A C 1
ATOM 838 O O . LEU A 1 101 ? 2.642 -8.323 -1.501 1.00 84.75 101 LEU A O 1
ATOM 842 N N . LYS A 1 102 ? 4.879 -8.315 -1.467 1.00 83.25 102 LYS A N 1
ATOM 843 C CA . LYS A 1 102 ? 4.964 -8.911 -0.126 1.00 83.25 102 LYS A CA 1
ATOM 844 C C . LYS A 1 102 ? 4.608 -7.891 0.953 1.00 83.25 102 LYS A C 1
ATOM 846 O O . LYS A 1 102 ? 3.847 -8.234 1.853 1.00 83.25 102 LYS A O 1
ATOM 851 N N . THR A 1 103 ? 5.103 -6.661 0.840 1.00 80.06 103 THR A N 1
ATOM 852 C CA . THR A 1 103 ? 4.772 -5.551 1.750 1.00 80.06 103 THR A CA 1
ATOM 853 C C . THR A 1 103 ? 3.293 -5.172 1.668 1.00 80.06 103 THR A C 1
ATOM 855 O O . THR A 1 103 ? 2.686 -4.871 2.690 1.00 80.06 103 THR A O 1
ATOM 858 N N . ASP A 1 104 ? 2.669 -5.279 0.493 1.00 84.19 104 ASP A N 1
ATOM 859 C CA . ASP A 1 104 ? 1.237 -5.019 0.299 1.00 84.19 104 ASP A CA 1
ATOM 860 C C . ASP A 1 104 ? 0.352 -5.891 1.207 1.00 84.19 104 ASP A C 1
ATOM 862 O O . ASP A 1 104 ? -0.741 -5.482 1.601 1.00 84.19 104 ASP A O 1
ATOM 866 N N . LYS A 1 105 ? 0.835 -7.075 1.617 1.00 82.62 105 LYS A N 1
ATOM 867 C CA . LYS A 1 105 ? 0.133 -7.927 2.588 1.00 82.62 105 LYS A CA 1
ATOM 868 C C . LYS A 1 105 ? -0.063 -7.243 3.940 1.00 82.62 105 LYS A C 1
ATOM 870 O O . LYS A 1 105 ? -1.048 -7.544 4.611 1.00 82.62 105 LYS A O 1
ATOM 875 N N . LEU A 1 106 ? 0.801 -6.304 4.334 1.00 80.50 106 LEU A N 1
ATOM 876 C CA . LEU A 1 106 ? 0.634 -5.522 5.567 1.00 80.50 106 LEU A CA 1
ATOM 877 C C . LEU A 1 106 ? -0.637 -4.665 5.530 1.00 80.50 106 LEU A C 1
ATOM 879 O O . LEU A 1 106 ? -1.273 -4.444 6.564 1.00 80.50 106 LEU A O 1
ATOM 883 N N . PHE A 1 107 ? -1.043 -4.244 4.331 1.00 83.50 107 PHE A N 1
ATOM 884 C CA . PHE A 1 107 ? -2.241 -3.444 4.104 1.00 83.50 107 PHE A CA 1
ATOM 885 C C . PHE A 1 107 ? -3.514 -4.297 3.971 1.00 83.50 107 PHE A C 1
ATOM 887 O O . PHE A 1 107 ? -4.601 -3.747 3.827 1.00 83.50 107 PHE A O 1
ATOM 894 N N . SER A 1 108 ? -3.423 -5.630 4.075 1.00 84.38 108 SER A N 1
ATOM 895 C CA . SER A 1 108 ? -4.597 -6.523 4.044 1.00 84.38 108 SER A CA 1
ATOM 896 C C . SER A 1 108 ? -5.646 -6.175 5.103 1.00 84.38 108 SER A C 1
ATOM 898 O O . SER A 1 108 ? -6.832 -6.313 4.843 1.00 84.38 108 SER A O 1
ATOM 900 N N . TRP A 1 109 ? -5.218 -5.638 6.248 1.00 84.50 109 TRP A N 1
ATOM 901 C CA . TRP A 1 109 ? -6.095 -5.193 7.335 1.00 84.50 109 TRP A CA 1
ATOM 902 C C . TRP A 1 109 ? -7.073 -4.065 6.948 1.00 84.50 109 TRP A C 1
ATOM 904 O O . TRP A 1 109 ? -8.060 -3.824 7.646 1.00 84.50 109 TRP A O 1
ATOM 914 N N . PHE A 1 110 ? -6.807 -3.353 5.851 1.00 83.81 110 PHE A N 1
ATOM 915 C CA . PHE A 1 110 ? -7.706 -2.319 5.342 1.00 83.81 110 PHE A CA 1
ATOM 916 C C . PHE A 1 110 ? -8.844 -2.886 4.482 1.00 83.81 110 PHE A C 1
ATOM 918 O O . PHE A 1 110 ? -9.809 -2.170 4.282 1.00 83.81 110 PHE A O 1
ATOM 925 N N . LYS A 1 111 ? -8.782 -4.150 4.033 1.00 81.31 111 LYS A N 1
ATOM 926 C CA . LYS A 1 111 ? -9.785 -4.778 3.144 1.00 81.31 111 LYS A CA 1
ATOM 927 C C . LYS A 1 111 ? -11.095 -5.206 3.828 1.00 81.31 111 LYS A C 1
ATOM 929 O O . LYS A 1 111 ? -11.863 -5.950 3.226 1.00 81.31 111 LYS A O 1
ATOM 934 N N . ASP A 1 112 ? -11.322 -4.813 5.077 1.00 78.81 112 ASP A N 1
ATOM 935 C CA . ASP A 1 112 ? -12.564 -5.160 5.782 1.00 78.81 112 ASP A CA 1
ATOM 936 C C . ASP A 1 112 ? -13.697 -4.189 5.399 1.00 78.81 112 ASP A C 1
ATOM 938 O O . ASP A 1 112 ? -13.455 -3.179 4.740 1.00 78.81 112 ASP A O 1
ATOM 942 N N . ASP A 1 113 ? -14.917 -4.444 5.882 1.00 74.62 113 ASP A N 1
ATOM 943 C CA . ASP A 1 113 ? -16.122 -3.642 5.594 1.00 74.62 113 ASP A CA 1
ATOM 944 C C . ASP A 1 113 ? -15.962 -2.133 5.888 1.00 74.62 113 ASP A C 1
ATOM 946 O O . ASP A 1 113 ? -16.583 -1.296 5.236 1.00 74.62 113 ASP A O 1
ATOM 950 N N . ASP A 1 114 ? -15.064 -1.771 6.810 1.00 83.31 114 ASP A N 1
ATOM 951 C CA . ASP A 1 114 ? -14.736 -0.386 7.168 1.00 83.31 114 ASP A CA 1
ATOM 952 C C . ASP A 1 114 ? -13.580 0.218 6.328 1.00 83.31 114 ASP A C 1
ATOM 954 O O . ASP A 1 114 ? -12.896 1.134 6.795 1.00 83.31 114 ASP A O 1
ATOM 958 N N . GLU A 1 115 ? -13.294 -0.293 5.120 1.00 86.81 115 GLU A N 1
ATOM 959 C CA . GLU A 1 115 ? -12.153 0.139 4.283 1.00 86.81 115 GLU A CA 1
ATOM 960 C C . GLU A 1 115 ? -12.081 1.666 4.154 1.00 86.81 115 GLU A C 1
ATOM 962 O O . GLU A 1 115 ? -11.042 2.269 4.433 1.00 86.81 115 GLU A O 1
ATOM 967 N N . HIS A 1 116 ? -13.203 2.299 3.807 1.00 86.94 116 HIS A N 1
ATOM 968 C CA . HIS A 1 116 ? -13.270 3.743 3.603 1.00 86.94 116 HIS A CA 1
ATOM 969 C C . HIS A 1 116 ? -12.929 4.531 4.877 1.00 86.94 116 HIS A C 1
ATOM 971 O O . HIS A 1 116 ? -12.130 5.469 4.841 1.00 86.94 116 HIS A O 1
ATOM 977 N N . GLU A 1 117 ? -13.493 4.145 6.025 1.00 86.44 117 GLU A N 1
ATOM 978 C CA . GLU A 1 117 ? -13.237 4.814 7.305 1.00 86.44 117 GLU A CA 1
ATOM 979 C C . GLU A 1 117 ? -11.792 4.618 7.768 1.00 86.44 117 GLU A C 1
ATOM 981 O O . GLU A 1 117 ? -11.141 5.563 8.225 1.00 86.44 117 GLU A O 1
ATOM 986 N N . LYS A 1 118 ? -11.255 3.403 7.612 1.00 88.38 118 LYS A N 1
ATOM 987 C CA . LYS A 1 118 ? -9.863 3.091 7.946 1.00 88.38 118 LYS A CA 1
ATOM 988 C C . LYS A 1 118 ? -8.892 3.868 7.055 1.00 88.38 118 LYS A C 1
ATOM 990 O O . LYS A 1 118 ? -7.906 4.403 7.567 1.00 88.38 118 LYS A O 1
ATOM 995 N N . CYS A 1 119 ? -9.165 3.966 5.753 1.00 88.12 119 CYS A N 1
ATOM 996 C CA . CYS A 1 119 ? -8.372 4.751 4.807 1.00 88.12 119 CYS A CA 1
ATOM 997 C C . CYS A 1 119 ? -8.440 6.253 5.116 1.00 88.12 119 CYS A C 1
ATOM 999 O O . CYS A 1 119 ? -7.398 6.905 5.187 1.00 88.12 119 CYS A O 1
ATOM 1001 N N . ALA A 1 120 ? -9.623 6.792 5.418 1.00 89.06 120 ALA A N 1
ATOM 1002 C CA . ALA A 1 120 ? -9.773 8.184 5.838 1.00 89.06 120 ALA A CA 1
ATOM 1003 C C . ALA A 1 120 ? -9.028 8.475 7.157 1.00 89.06 120 ALA A C 1
ATOM 1005 O O . ALA A 1 120 ? -8.339 9.494 7.290 1.00 89.06 120 ALA A O 1
ATOM 1006 N N . LEU A 1 121 ? -9.087 7.557 8.131 1.00 89.88 121 LEU A N 1
ATOM 1007 C CA . LEU A 1 121 ? -8.323 7.679 9.373 1.00 89.88 121 LEU A CA 1
ATOM 1008 C C . LEU A 1 121 ? -6.815 7.659 9.099 1.00 89.88 121 LEU A C 1
ATOM 1010 O O . LEU A 1 121 ? -6.083 8.474 9.673 1.00 89.88 121 LEU A O 1
ATOM 1014 N N . ALA A 1 122 ? -6.359 6.755 8.230 1.00 90.50 122 ALA A N 1
ATOM 1015 C CA . ALA A 1 122 ? -4.970 6.664 7.803 1.00 90.50 122 ALA A CA 1
ATOM 1016 C C . ALA A 1 122 ? -4.498 7.970 7.153 1.00 90.50 122 ALA A C 1
ATOM 1018 O O . ALA A 1 122 ? -3.456 8.490 7.557 1.00 90.50 122 ALA A O 1
ATOM 1019 N N . TRP A 1 123 ? -5.289 8.557 6.249 1.00 91.38 123 TRP A N 1
ATOM 1020 C CA . TRP A 1 123 ? -4.994 9.866 5.667 1.00 91.38 123 TRP A CA 1
ATOM 1021 C C . TRP A 1 123 ? -4.853 10.947 6.740 1.00 91.38 123 TRP A C 1
ATOM 1023 O O . TRP A 1 123 ? -3.824 11.616 6.811 1.00 91.38 123 TRP A O 1
ATOM 1033 N N . SER A 1 124 ? -5.822 11.050 7.656 1.00 89.50 124 SER A N 1
ATOM 1034 C CA . SER A 1 124 ? -5.777 12.041 8.743 1.00 89.50 124 SER A CA 1
ATOM 1035 C C . SER A 1 124 ? -4.554 11.878 9.654 1.00 89.50 124 SER A C 1
ATOM 1037 O O . SER A 1 124 ? -4.096 12.828 10.290 1.00 89.50 124 SER A O 1
ATOM 1039 N N . TRP A 1 125 ? -4.050 10.648 9.798 1.00 91.19 125 TRP A N 1
ATOM 1040 C CA . TRP A 1 125 ? -2.845 10.372 10.567 1.00 91.19 125 TRP A CA 1
ATOM 1041 C C . TRP A 1 125 ? -1.597 10.793 9.786 1.00 91.19 125 TRP A C 1
ATOM 1043 O O . TRP A 1 125 ? -0.709 11.417 10.371 1.00 91.19 125 TRP A O 1
ATOM 1053 N N . MET A 1 126 ? -1.545 10.502 8.485 1.00 88.94 126 MET A N 1
ATOM 1054 C CA . MET A 1 126 ? -0.445 10.899 7.604 1.00 88.94 126 MET A CA 1
ATOM 1055 C C . MET A 1 126 ? -0.339 12.417 7.487 1.00 88.94 126 MET A C 1
ATOM 1057 O O . MET A 1 126 ? 0.749 12.951 7.657 1.00 88.94 126 MET A O 1
ATOM 1061 N N . GLU A 1 127 ? -1.452 13.121 7.310 1.00 89.06 127 GLU A N 1
ATOM 1062 C CA . GLU A 1 127 ? -1.478 14.584 7.216 1.00 89.06 127 GLU A CA 1
ATOM 1063 C C . GLU A 1 127 ? -0.886 15.251 8.466 1.00 89.06 127 GLU A C 1
ATOM 1065 O O . GLU A 1 127 ? -0.098 16.191 8.374 1.00 89.06 127 GLU A O 1
ATOM 1070 N N . LYS A 1 128 ? -1.193 14.707 9.649 1.00 88.31 128 LYS A N 1
ATOM 1071 C CA . LYS A 1 128 ? -0.699 15.233 10.929 1.00 88.31 128 LYS A CA 1
ATOM 1072 C C . LYS A 1 128 ? 0.763 14.899 11.211 1.00 88.31 128 LYS A C 1
ATOM 1074 O O . LYS A 1 128 ? 1.466 15.716 11.792 1.00 88.31 128 LYS A O 1
ATOM 1079 N N . ASN A 1 129 ? 1.216 13.692 10.867 1.00 86.88 129 ASN A N 1
ATOM 1080 C CA . ASN A 1 129 ? 2.548 13.208 11.261 1.00 86.88 129 ASN A CA 1
ATOM 1081 C C . ASN A 1 129 ? 3.596 13.313 10.146 1.00 86.88 129 ASN A C 1
ATOM 1083 O O . ASN A 1 129 ? 4.796 13.263 10.416 1.00 86.88 129 ASN A O 1
ATOM 1087 N N . LYS A 1 130 ? 3.153 13.388 8.892 1.00 85.19 130 LYS A N 1
ATOM 1088 C CA . LYS A 1 130 ? 3.967 13.332 7.675 1.00 85.19 130 LYS A CA 1
ATOM 1089 C C . LYS A 1 130 ? 3.410 14.303 6.631 1.00 85.19 130 LYS A C 1
ATOM 1091 O O . LYS A 1 130 ? 3.239 13.947 5.469 1.00 85.19 130 LYS A O 1
ATOM 1096 N N . SER A 1 131 ? 3.181 15.546 7.048 1.00 80.75 131 SER A N 1
ATOM 1097 C CA . SER A 1 131 ? 2.652 16.616 6.193 1.00 80.75 131 SER A CA 1
ATOM 1098 C C . SER A 1 131 ? 3.453 16.818 4.900 1.00 80.75 131 SER A C 1
ATOM 1100 O O . SER A 1 131 ? 2.881 17.139 3.864 1.00 80.75 131 SER A O 1
ATOM 1102 N N . TRP A 1 132 ? 4.765 16.563 4.924 1.00 82.19 132 TRP A N 1
ATOM 1103 C CA . TRP A 1 132 ? 5.623 16.619 3.736 1.00 82.19 132 TRP A CA 1
ATOM 1104 C C . TRP A 1 132 ? 5.252 15.580 2.665 1.00 82.19 132 TRP A C 1
ATOM 1106 O O . TRP A 1 132 ? 5.369 15.872 1.478 1.00 82.19 132 TRP A O 1
ATOM 1116 N N . LEU A 1 133 ? 4.761 14.399 3.062 1.00 79.88 133 LEU A N 1
ATOM 1117 C CA . LEU A 1 133 ? 4.272 13.375 2.133 1.00 79.88 133 LEU A CA 1
ATOM 1118 C C . LEU A 1 133 ? 2.880 13.716 1.591 1.00 79.88 133 LEU A C 1
ATOM 1120 O O . LEU A 1 133 ? 2.551 13.332 0.473 1.00 79.88 133 LEU A O 1
ATOM 1124 N N . THR A 1 134 ? 2.056 14.428 2.363 1.00 84.50 134 THR A N 1
ATOM 1125 C CA . THR A 1 134 ? 0.668 14.736 1.986 1.00 84.50 134 THR A CA 1
ATOM 1126 C C . THR A 1 134 ? 0.499 16.091 1.294 1.00 84.50 134 THR A C 1
ATOM 1128 O O . THR A 1 134 ? -0.543 16.320 0.695 1.00 84.50 134 THR A O 1
ATOM 1131 N N . TRP A 1 135 ? 1.507 16.973 1.309 1.00 75.62 135 TRP A N 1
ATOM 1132 C CA . TRP A 1 135 ? 1.418 18.374 0.851 1.00 75.62 135 TRP A CA 1
ATOM 1133 C C . TRP A 1 135 ? 0.877 18.571 -0.579 1.00 75.62 135 TRP A C 1
ATOM 1135 O O . TRP A 1 135 ? 0.275 19.600 -0.872 1.00 75.62 135 TRP A O 1
ATOM 1145 N N . ARG A 1 136 ? 1.085 17.610 -1.490 1.00 77.31 136 ARG A N 1
ATOM 1146 C CA . ARG A 1 136 ? 0.550 17.650 -2.872 1.00 77.31 136 ARG A CA 1
ATOM 1147 C C . ARG A 1 136 ? -0.270 16.423 -3.253 1.00 77.31 136 ARG A C 1
ATOM 1149 O O . ARG A 1 136 ? -0.606 16.257 -4.423 1.00 77.31 136 ARG A O 1
ATOM 1156 N N . ALA A 1 137 ? -0.536 15.543 -2.299 1.00 81.69 137 ALA A N 1
ATOM 1157 C CA . ALA A 1 137 ? -1.256 14.315 -2.569 1.00 81.69 137 ALA A CA 1
ATOM 1158 C C . ALA A 1 137 ? -2.742 14.507 -2.267 1.00 81.69 137 ALA A C 1
ATOM 1160 O O . ALA A 1 137 ? -3.115 15.181 -1.308 1.00 81.69 137 ALA A O 1
ATOM 1161 N N . ALA A 1 138 ? -3.590 13.910 -3.101 1.00 81.88 138 ALA A N 1
ATOM 1162 C CA . ALA A 1 138 ? -5.012 13.832 -2.815 1.00 81.88 138 ALA A CA 1
ATOM 1163 C C . ALA A 1 138 ? -5.261 12.815 -1.687 1.00 81.88 138 ALA A C 1
ATOM 1165 O O . ALA A 1 138 ? -4.545 11.809 -1.616 1.00 81.88 138 ALA A O 1
ATOM 1166 N N . PRO A 1 139 ? -6.270 13.048 -0.830 1.00 86.38 139 PRO A N 1
ATOM 1167 C CA . PRO A 1 139 ? -6.664 12.079 0.177 1.00 86.38 139 PRO A CA 1
ATOM 1168 C C . PRO A 1 139 ? -7.076 10.762 -0.465 1.00 86.38 139 PRO A C 1
ATOM 1170 O O . PRO A 1 139 ? -7.926 10.741 -1.353 1.00 86.38 139 PRO A O 1
ATOM 1173 N N . PHE A 1 140 ? -6.490 9.666 0.011 1.00 88.38 140 PHE A N 1
ATOM 1174 C CA . PHE A 1 140 ? -6.915 8.332 -0.388 1.00 88.38 140 PHE A CA 1
ATOM 1175 C C . PHE A 1 140 ? -8.101 7.872 0.464 1.00 88.38 140 PHE A C 1
ATOM 1177 O O . PHE A 1 140 ? -8.109 7.994 1.690 1.00 88.38 140 PHE A O 1
ATOM 1184 N N . THR A 1 141 ? -9.098 7.310 -0.207 1.00 83.94 141 THR A N 1
ATOM 1185 C CA . THR A 1 141 ? -10.323 6.770 0.403 1.00 83.94 141 THR A CA 1
ATOM 1186 C C . THR A 1 141 ? -10.438 5.261 0.234 1.00 83.94 141 THR A C 1
ATOM 1188 O O . THR A 1 141 ? -11.231 4.623 0.919 1.00 83.94 141 THR A O 1
ATOM 1191 N N . LYS A 1 142 ? -9.626 4.687 -0.657 1.00 87.12 142 LYS A N 1
ATOM 1192 C CA . LYS A 1 142 ? -9.594 3.258 -0.968 1.00 87.12 142 LYS A CA 1
ATOM 1193 C C . LYS A 1 142 ? -8.192 2.698 -0.810 1.00 87.12 142 LYS A C 1
ATOM 1195 O O . LYS A 1 142 ? -7.195 3.408 -0.967 1.00 87.12 142 LYS A O 1
ATOM 1200 N N . LEU A 1 143 ? -8.108 1.390 -0.609 1.00 86.12 143 LEU A N 1
ATOM 1201 C CA . LEU A 1 143 ? -6.845 0.679 -0.477 1.00 86.12 143 LEU A CA 1
ATOM 1202 C C . LEU A 1 143 ? -5.960 0.842 -1.720 1.00 86.12 143 LEU A C 1
ATOM 1204 O O . LEU A 1 143 ? -4.761 1.058 -1.587 1.00 86.12 143 LEU A O 1
ATOM 1208 N N . ASN A 1 144 ? -6.526 0.786 -2.928 1.00 84.50 144 ASN A N 1
ATOM 1209 C CA . ASN A 1 144 ? -5.733 0.954 -4.152 1.00 84.50 144 ASN A CA 1
ATOM 1210 C C . ASN A 1 144 ? -5.067 2.337 -4.233 1.00 84.50 144 ASN A C 1
ATOM 1212 O O . ASN A 1 144 ? -3.901 2.421 -4.600 1.00 84.50 144 ASN A O 1
ATOM 1216 N N . GLU A 1 145 ? -5.771 3.399 -3.839 1.00 86.94 145 GLU A N 1
ATOM 1217 C CA . GLU A 1 1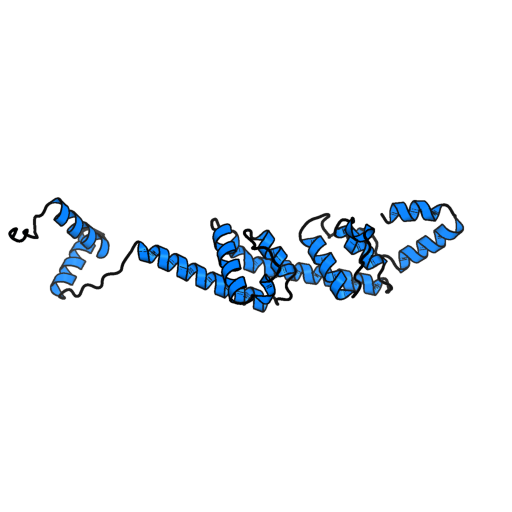45 ? -5.233 4.768 -3.811 1.00 86.94 145 GLU A CA 1
ATOM 1218 C C . GLU A 1 145 ? -4.134 4.907 -2.749 1.00 86.94 145 GLU A C 1
ATOM 1220 O O . GLU A 1 145 ? -3.095 5.517 -2.993 1.00 86.94 145 GLU A O 1
ATOM 1225 N N . MET A 1 146 ? -4.325 4.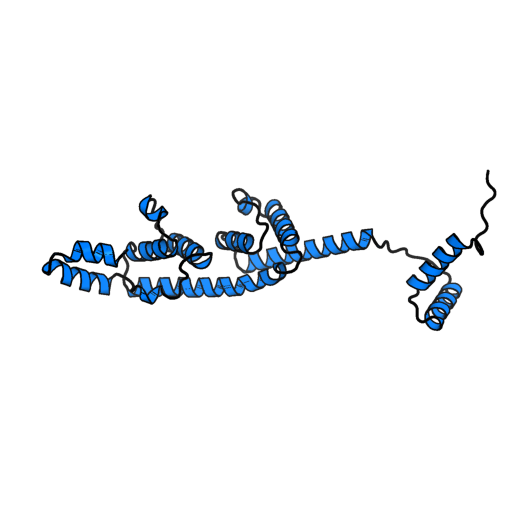277 -1.585 1.00 88.00 146 MET A N 1
ATOM 1226 C CA . MET A 1 146 ? -3.314 4.210 -0.529 1.00 88.00 146 MET A CA 1
ATOM 1227 C C . MET A 1 146 ? -2.045 3.500 -1.016 1.00 88.00 146 MET A C 1
ATOM 1229 O O . MET A 1 146 ? -0.933 3.974 -0.789 1.00 88.00 146 MET A O 1
ATOM 1233 N N . LEU A 1 147 ? -2.203 2.371 -1.706 1.00 87.75 147 LEU A N 1
ATOM 1234 C CA . LEU A 1 147 ? -1.092 1.608 -2.260 1.00 87.75 147 LEU A CA 1
ATOM 1235 C C . LEU A 1 147 ? -0.349 2.397 -3.349 1.00 87.75 147 LEU A C 1
ATOM 1237 O O . LEU A 1 147 ? 0.877 2.442 -3.318 1.00 87.75 147 LEU A O 1
ATOM 1241 N N . GLU A 1 148 ? -1.063 3.080 -4.251 1.00 85.81 148 GLU A N 1
ATOM 1242 C CA . GLU A 1 148 ? -0.457 3.986 -5.241 1.00 85.81 148 GLU A CA 1
ATOM 1243 C C . GLU A 1 148 ? 0.298 5.153 -4.574 1.00 85.81 148 GLU A C 1
ATOM 1245 O O . GLU A 1 148 ? 1.386 5.529 -5.011 1.00 85.81 148 GLU A O 1
ATOM 1250 N N . PHE A 1 149 ? -0.219 5.691 -3.467 1.00 87.50 149 PHE A N 1
ATOM 1251 C CA . PHE A 1 149 ? 0.465 6.726 -2.691 1.00 87.50 149 PHE A CA 1
ATOM 1252 C C . PHE A 1 149 ? 1.774 6.217 -2.063 1.00 87.50 149 PHE A C 1
ATOM 1254 O O . PHE A 1 149 ? 2.816 6.868 -2.162 1.00 87.50 149 PHE A O 1
ATOM 1261 N N . PHE A 1 150 ? 1.758 5.032 -1.443 1.00 85.38 150 PHE A N 1
ATOM 1262 C CA . PHE A 1 150 ? 2.959 4.435 -0.843 1.00 85.38 150 PHE A CA 1
ATOM 1263 C C . PHE A 1 150 ? 3.963 3.887 -1.861 1.00 85.38 150 PHE A C 1
ATOM 1265 O O . PHE A 1 150 ? 5.123 3.647 -1.523 1.00 85.38 150 PHE A O 1
ATOM 1272 N N . ASP A 1 151 ?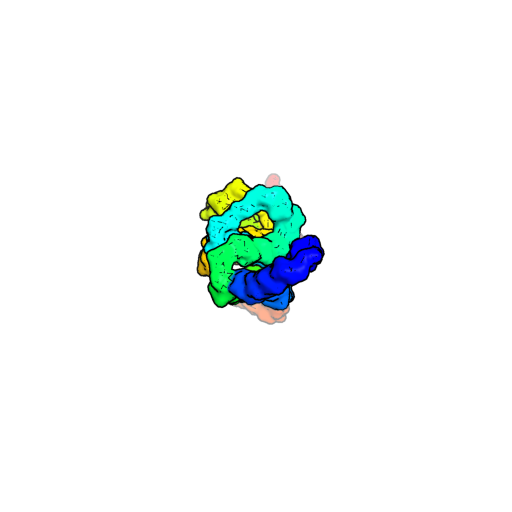 3.524 3.665 -3.089 1.00 83.44 151 ASP A N 1
ATOM 1273 C CA . ASP A 1 151 ? 4.355 3.277 -4.223 1.00 83.44 151 ASP A CA 1
ATOM 1274 C C . ASP A 1 151 ? 5.230 4.421 -4.730 1.00 83.44 151 ASP A C 1
ATOM 1276 O O . ASP A 1 151 ? 6.366 4.192 -5.149 1.00 83.44 151 ASP A O 1
ATOM 1280 N N . LEU A 1 152 ? 4.689 5.639 -4.686 1.00 76.06 152 LEU A N 1
ATOM 1281 C CA . LEU A 1 152 ? 5.383 6.863 -5.075 1.00 76.06 152 LEU A CA 1
ATOM 1282 C C . LEU A 1 152 ? 6.166 7.483 -3.916 1.00 76.06 152 LEU A C 1
ATOM 1284 O O . LEU A 1 152 ? 7.098 8.253 -4.154 1.00 76.06 152 LEU A O 1
ATOM 1288 N N . SER A 1 153 ? 5.812 7.150 -2.673 1.00 78.75 153 SER A N 1
ATOM 1289 C CA . SER A 1 153 ? 6.555 7.615 -1.509 1.00 78.75 153 SER A CA 1
ATOM 1290 C C . SER A 1 153 ? 7.901 6.907 -1.378 1.00 78.75 153 SER A C 1
ATOM 1292 O O . SER A 1 153 ? 8.062 5.731 -1.700 1.00 78.75 153 SER A O 1
ATOM 1294 N N . GLU A 1 154 ? 8.884 7.631 -0.851 1.00 75.19 154 GLU A N 1
ATOM 1295 C CA . GLU A 1 154 ? 10.218 7.088 -0.559 1.00 75.19 154 GLU A CA 1
ATOM 1296 C C . GLU A 1 154 ? 10.263 6.346 0.785 1.00 75.19 154 GLU A C 1
ATOM 1298 O O . GLU A 1 154 ? 11.336 6.050 1.301 1.00 75.19 154 GLU A O 1
ATOM 1303 N N . ALA A 1 155 ? 9.093 6.038 1.356 1.00 80.69 155 ALA A N 1
ATOM 1304 C CA . ALA A 1 155 ? 8.995 5.374 2.643 1.00 80.69 155 ALA A CA 1
ATOM 1305 C C . ALA A 1 155 ? 9.501 3.927 2.560 1.00 80.69 155 ALA A C 1
ATOM 1307 O O . ALA A 1 155 ? 9.097 3.155 1.677 1.00 80.69 155 ALA A O 1
ATOM 1308 N N . SER A 1 156 ? 10.338 3.540 3.520 1.00 81.44 156 SER A N 1
ATOM 1309 C CA . SER A 1 156 ? 10.844 2.173 3.628 1.00 81.44 156 SER A CA 1
ATOM 1310 C C . SER A 1 156 ? 9.733 1.189 4.026 1.00 81.44 156 SER A C 1
ATOM 1312 O O . SER A 1 156 ? 8.652 1.575 4.479 1.00 81.44 156 SER A O 1
ATOM 1314 N N . ALA A 1 157 ? 9.978 -0.115 3.861 1.00 80.44 157 ALA A N 1
ATOM 1315 C CA . ALA A 1 157 ? 9.030 -1.139 4.306 1.00 80.44 157 ALA A CA 1
ATOM 1316 C C . ALA A 1 157 ? 8.789 -1.081 5.829 1.00 80.44 157 ALA A C 1
ATOM 1318 O O . ALA A 1 157 ? 7.649 -1.196 6.270 1.00 80.44 157 ALA A O 1
ATOM 1319 N N . GLU A 1 158 ? 9.843 -0.825 6.604 1.00 84.00 158 GLU A N 1
ATOM 1320 C CA . GLU A 1 158 ? 9.798 -0.682 8.066 1.00 84.00 158 GLU A CA 1
ATOM 1321 C C . GLU A 1 158 ? 8.993 0.556 8.480 1.00 84.00 158 GLU A C 1
ATOM 1323 O O . GLU A 1 158 ? 8.168 0.505 9.392 1.00 84.00 158 GLU A O 1
ATOM 1328 N N . GLU A 1 159 ? 9.173 1.674 7.771 1.00 86.50 159 GLU A N 1
ATOM 1329 C CA . GLU A 1 159 ? 8.380 2.880 8.004 1.00 86.50 159 GLU A CA 1
ATOM 1330 C C . GLU A 1 159 ? 6.902 2.644 7.696 1.00 86.50 159 GLU A C 1
ATOM 1332 O O . GLU A 1 159 ? 6.040 3.038 8.482 1.00 86.50 159 GLU A O 1
ATOM 1337 N N . LYS A 1 160 ? 6.599 1.973 6.579 1.00 86.69 160 LYS A N 1
ATOM 1338 C CA . LYS A 1 160 ? 5.225 1.604 6.207 1.00 86.69 160 LYS A CA 1
ATOM 1339 C C . LYS A 1 160 ? 4.582 0.729 7.280 1.00 86.69 160 LYS A C 1
ATOM 1341 O O . LYS A 1 160 ? 3.446 0.993 7.671 1.00 86.69 160 LYS A O 1
ATOM 1346 N N . GLU A 1 161 ? 5.302 -0.266 7.789 1.00 87.81 161 GLU A N 1
ATOM 1347 C CA . GLU A 1 161 ? 4.831 -1.128 8.874 1.00 87.81 161 GLU A CA 1
ATOM 1348 C C . GLU A 1 161 ? 4.532 -0.326 10.148 1.00 87.81 161 GLU A C 1
ATOM 1350 O O . GLU A 1 161 ? 3.428 -0.419 10.692 1.00 87.81 161 GLU A O 1
ATOM 1355 N N . LEU A 1 162 ? 5.453 0.554 10.553 1.00 89.31 162 LEU A N 1
ATOM 1356 C CA . LEU A 1 162 ? 5.272 1.436 11.705 1.00 89.31 162 LEU A CA 1
ATOM 1357 C C . LEU A 1 162 ? 4.056 2.362 11.543 1.00 89.31 162 LEU A C 1
ATOM 1359 O O . LEU A 1 162 ? 3.318 2.608 12.502 1.00 89.31 162 LEU A O 1
ATOM 1363 N N . TYR A 1 163 ? 3.833 2.902 10.342 1.00 89.56 163 TYR A N 1
ATOM 1364 C CA . TYR A 1 163 ? 2.668 3.742 10.056 1.00 89.56 163 TYR A CA 1
ATOM 1365 C C . TYR A 1 163 ? 1.375 2.942 10.215 1.00 89.56 163 TYR A C 1
ATOM 1367 O O . TYR A 1 163 ? 0.464 3.386 10.919 1.00 89.56 163 TYR A O 1
ATOM 1375 N N . ILE A 1 164 ? 1.315 1.740 9.636 1.00 88.62 164 ILE A N 1
ATOM 1376 C CA . ILE A 1 164 ? 0.156 0.848 9.744 1.00 88.62 164 ILE A CA 1
ATOM 1377 C C . ILE A 1 164 ? -0.119 0.488 11.209 1.00 88.62 164 ILE A C 1
ATOM 1379 O O . ILE A 1 164 ? -1.271 0.542 11.639 1.00 88.62 164 ILE A O 1
ATOM 1383 N N . GLU A 1 165 ? 0.905 0.167 12.000 1.00 89.19 165 GLU A N 1
ATOM 1384 C CA . GLU A 1 165 ? 0.746 -0.166 13.419 1.00 89.19 165 GLU A CA 1
ATOM 1385 C C . GLU A 1 165 ? 0.147 1.002 14.220 1.00 89.19 165 GLU A C 1
ATOM 1387 O O . GLU A 1 165 ? -0.814 0.833 14.981 1.00 89.19 165 GLU A O 1
ATOM 1392 N N . LYS A 1 166 ? 0.650 2.223 14.003 1.00 90.94 166 LYS A N 1
ATOM 1393 C CA . LYS A 1 166 ? 0.126 3.428 14.665 1.00 90.94 166 LYS A CA 1
ATOM 1394 C C . LYS A 1 166 ? -1.319 3.720 14.268 1.00 90.94 166 LYS A C 1
ATOM 1396 O O . LYS A 1 166 ? -2.126 4.086 15.128 1.00 90.94 166 LYS A O 1
ATOM 1401 N N . ILE A 1 167 ? -1.659 3.529 12.995 1.00 90.00 167 ILE A N 1
ATOM 1402 C CA . ILE A 1 167 ? -3.027 3.691 12.494 1.00 90.00 167 ILE A CA 1
ATOM 1403 C C . ILE A 1 167 ? -3.954 2.646 13.130 1.00 90.00 167 ILE A C 1
ATOM 1405 O O . ILE A 1 167 ? -4.996 3.020 13.669 1.00 90.00 167 ILE A O 1
ATOM 1409 N N . LYS A 1 168 ? -3.552 1.369 13.173 1.00 90.31 168 LYS A N 1
ATOM 1410 C CA . LYS A 1 168 ? -4.299 0.288 13.842 1.00 90.31 168 LYS A CA 1
ATOM 1411 C C . LYS A 1 168 ? -4.566 0.600 15.312 1.00 90.31 168 LYS A C 1
ATOM 1413 O O . LYS A 1 168 ? -5.692 0.469 15.788 1.00 90.31 168 LYS A O 1
ATOM 1418 N N . ARG A 1 169 ? -3.550 1.071 16.042 1.00 90.50 169 ARG A N 1
ATOM 1419 C CA . ARG A 1 169 ? -3.697 1.456 17.454 1.00 90.50 169 ARG A CA 1
ATOM 1420 C C . ARG A 1 169 ? -4.700 2.596 17.632 1.00 90.50 169 ARG A C 1
ATOM 1422 O O . ARG A 1 169 ? -5.526 2.557 18.548 1.00 90.50 169 ARG A O 1
ATOM 1429 N N . ARG A 1 170 ? -4.649 3.602 16.755 1.00 89.56 170 ARG A N 1
ATOM 1430 C CA . ARG A 1 170 ? -5.592 4.727 16.767 1.00 89.56 170 ARG A CA 1
ATOM 1431 C C . ARG A 1 170 ? -7.017 4.263 16.466 1.00 89.56 170 ARG A C 1
ATOM 1433 O O . ARG A 1 170 ? -7.923 4.651 17.197 1.00 89.56 170 ARG A O 1
ATOM 1440 N N . TRP A 1 171 ? -7.191 3.396 15.472 1.00 90.00 171 TRP A N 1
ATOM 1441 C CA . TRP A 1 171 ? -8.478 2.790 15.128 1.00 90.00 171 TRP A CA 1
ATOM 1442 C C . TRP A 1 171 ? -9.085 2.023 16.303 1.00 90.00 171 TRP A C 1
ATOM 1444 O O . TRP A 1 171 ? -10.211 2.297 16.707 1.00 90.00 171 TRP A O 1
ATOM 1454 N N . ASN A 1 172 ? -8.312 1.132 16.931 1.00 86.88 172 ASN A N 1
ATOM 1455 C CA . ASN A 1 172 ? -8.783 0.366 18.086 1.00 86.88 172 ASN A CA 1
ATOM 1456 C C . ASN A 1 172 ? -9.175 1.278 19.254 1.00 86.88 172 ASN A C 1
ATOM 1458 O O . ASN A 1 172 ? -10.188 1.046 19.912 1.00 86.88 172 ASN A O 1
ATOM 1462 N N . THR A 1 173 ? -8.407 2.345 19.490 1.00 87.31 173 THR A N 1
ATOM 1463 C CA . THR A 1 173 ? -8.729 3.345 20.519 1.00 87.31 173 THR A CA 1
ATOM 1464 C C . THR A 1 173 ? -10.042 4.058 20.202 1.00 87.31 173 THR A C 1
ATOM 1466 O O . THR A 1 173 ? -10.864 4.244 21.095 1.00 87.31 173 THR A O 1
ATOM 1469 N N . GLN A 1 174 ? -10.258 4.434 18.940 1.00 86.56 174 GLN A N 1
ATOM 1470 C CA . GLN A 1 174 ? -11.486 5.085 18.495 1.00 86.56 174 GLN A CA 1
ATOM 1471 C C . GLN A 1 174 ? -12.699 4.159 18.648 1.00 86.56 174 GLN A C 1
ATOM 1473 O O . GLN A 1 174 ? -13.638 4.529 19.345 1.00 86.56 174 GLN A O 1
ATOM 1478 N N . LYS A 1 175 ? -12.639 2.926 18.131 1.00 84.88 175 LYS A N 1
ATOM 1479 C CA . LYS A 1 175 ? -13.720 1.938 18.292 1.00 84.88 175 LYS A CA 1
ATOM 1480 C C . LYS A 1 175 ? -13.995 1.609 19.763 1.00 84.88 175 LYS A C 1
ATOM 1482 O O . LYS A 1 175 ? -15.140 1.392 20.146 1.00 84.88 175 LYS A O 1
ATOM 1487 N N . THR A 1 176 ? -12.967 1.598 20.616 1.00 81.50 176 THR A N 1
ATOM 1488 C CA . THR A 1 176 ? -13.149 1.416 22.068 1.00 81.50 176 THR A CA 1
ATOM 1489 C C . THR A 1 176 ? -13.881 2.603 22.691 1.00 81.50 176 THR A C 1
ATOM 1491 O O . THR A 1 176 ? -14.763 2.399 23.518 1.00 81.50 176 THR A O 1
ATOM 1494 N N . ARG A 1 177 ? -13.558 3.838 22.286 1.00 79.06 177 ARG A N 1
ATOM 1495 C CA . ARG A 1 177 ? -14.257 5.045 22.759 1.00 79.06 177 ARG A CA 1
ATOM 1496 C C . ARG A 1 177 ? -15.710 5.080 22.299 1.00 79.06 177 ARG A C 1
ATOM 1498 O O . ARG A 1 177 ? -16.567 5.364 23.122 1.00 79.06 177 ARG A O 1
ATOM 1505 N N . GLU A 1 178 ? -15.976 4.726 21.044 1.00 79.25 178 GLU A N 1
ATOM 1506 C CA . GLU A 1 178 ? -17.337 4.614 20.496 1.00 79.25 178 GLU A CA 1
ATOM 1507 C C . GLU A 1 178 ? -18.170 3.579 21.275 1.00 79.25 178 GLU A C 1
ATOM 1509 O O . GLU A 1 178 ? -19.299 3.854 21.676 1.00 79.25 178 GLU A O 1
ATOM 1514 N N . LYS A 1 179 ? -17.585 2.422 21.614 1.00 72.56 179 LYS A N 1
ATOM 1515 C CA . LYS A 1 179 ? -18.244 1.424 22.476 1.00 72.56 179 LYS A CA 1
ATOM 1516 C C . LYS A 1 179 ? -18.413 1.889 23.928 1.00 72.56 179 LYS A C 1
ATOM 1518 O O . LYS A 1 179 ? -19.395 1.538 24.575 1.00 72.56 179 LYS A O 1
ATOM 1523 N N . ALA A 1 180 ? -17.468 2.666 24.457 1.00 66.38 180 ALA A N 1
ATOM 1524 C CA . ALA A 1 180 ? -17.541 3.199 25.818 1.00 66.38 180 ALA A CA 1
ATOM 1525 C C . ALA A 1 180 ? -18.610 4.295 25.967 1.00 66.38 180 ALA A C 1
ATOM 1527 O O . ALA A 1 180 ? -19.157 4.458 27.055 1.00 66.38 180 ALA A O 1
ATOM 1528 N N . THR A 1 181 ? -18.949 5.021 24.896 1.00 61.81 181 THR A N 1
ATOM 1529 C CA . THR A 1 181 ? -20.093 5.947 24.910 1.00 61.81 181 THR A CA 1
ATOM 1530 C C . THR A 1 181 ? -21.431 5.233 25.099 1.00 61.81 181 THR A C 1
ATOM 1532 O O . THR A 1 181 ? -22.313 5.792 25.742 1.00 61.81 181 THR A O 1
ATOM 1535 N N . GLU A 1 182 ? -21.574 3.991 24.626 1.00 64.19 182 GLU A N 1
ATOM 1536 C CA . GLU A 1 182 ? -22.781 3.182 24.862 1.00 64.19 182 GLU A CA 1
ATOM 1537 C C . GLU A 1 182 ? -22.785 2.499 26.236 1.00 64.19 182 GLU A C 1
ATOM 1539 O O . GLU A 1 182 ? -23.845 2.214 26.790 1.00 64.19 182 GLU A O 1
ATOM 1544 N N . ARG A 1 183 ? -21.605 2.210 26.799 1.00 66.38 183 ARG A N 1
ATOM 1545 C CA . ARG A 1 183 ? -21.460 1.469 28.059 1.00 66.38 183 ARG A CA 1
ATOM 1546 C C . ARG A 1 183 ? -20.511 2.183 29.005 1.00 66.38 183 ARG A C 1
ATOM 1548 O O . ARG A 1 183 ? -19.291 2.070 28.894 1.00 66.38 183 ARG A O 1
ATOM 1555 N N . LYS A 1 184 ? -21.081 2.860 29.999 1.00 73.75 184 LYS A N 1
ATOM 1556 C CA . LYS A 1 184 ? -20.318 3.463 31.090 1.00 73.75 184 LYS A CA 1
ATOM 1557 C C . LYS A 1 184 ? -20.152 2.457 32.226 1.00 73.75 184 LYS A C 1
ATOM 1559 O O . LYS A 1 184 ? -21.132 1.957 32.769 1.00 73.75 184 LYS A O 1
ATOM 1564 N N . GLN A 1 185 ? -18.907 2.158 32.590 1.00 76.12 185 GLN A N 1
ATOM 1565 C CA . GLN A 1 185 ? -18.618 1.327 33.756 1.00 76.12 185 GLN A CA 1
ATOM 1566 C C . GLN A 1 185 ? -18.870 2.132 35.036 1.00 76.12 185 GLN A C 1
ATOM 1568 O O . GLN A 1 185 ? -18.294 3.205 35.224 1.00 76.12 185 GLN A O 1
ATOM 1573 N N . TYR A 1 186 ? -19.701 1.592 35.925 1.00 76.31 186 TYR A N 1
ATOM 1574 C CA . TYR A 1 186 ? -19.913 2.110 37.273 1.00 76.31 186 TYR A CA 1
ATOM 1575 C C . TYR A 1 186 ? -19.289 1.148 38.281 1.00 76.31 186 TYR A C 1
ATOM 1577 O O . TYR A 1 186 ? -19.545 -0.055 38.243 1.00 76.31 186 TYR A O 1
ATOM 1585 N N . ASN A 1 187 ? -18.458 1.681 39.176 1.00 81.75 187 ASN A N 1
ATOM 1586 C CA . ASN A 1 187 ? -17.885 0.909 40.271 1.00 81.75 187 ASN A CA 1
ATOM 1587 C C . ASN A 1 187 ? -18.790 1.064 41.495 1.00 81.75 187 ASN A C 1
ATOM 1589 O O . ASN A 1 187 ? -18.909 2.160 42.040 1.00 81.75 187 ASN A O 1
ATOM 1593 N N . PHE A 1 188 ? -19.420 -0.029 41.919 1.00 81.94 188 PHE A N 1
ATOM 1594 C CA . PHE A 1 188 ? -20.248 -0.065 43.121 1.00 81.94 188 PHE A CA 1
ATOM 1595 C C . PHE A 1 188 ? -19.438 -0.620 44.289 1.00 81.94 188 PHE A C 1
ATOM 1597 O O . PHE A 1 188 ? -18.850 -1.696 44.190 1.00 81.94 188 PHE A O 1
ATOM 1604 N N . VAL A 1 189 ? -19.428 0.101 45.409 1.00 84.56 189 VAL A N 1
ATOM 1605 C CA . VAL A 1 189 ? -18.912 -0.424 46.676 1.00 84.56 189 VAL A CA 1
ATOM 1606 C C . VAL A 1 189 ? -20.091 -1.038 47.418 1.00 84.56 189 VAL A C 1
ATOM 1608 O O . VAL A 1 189 ? -20.899 -0.326 48.008 1.00 84.56 189 VAL A O 1
ATOM 1611 N N . LEU A 1 190 ? -20.215 -2.362 47.341 1.00 85.69 190 LEU A N 1
ATOM 1612 C CA . LEU A 1 190 ? -21.261 -3.121 48.024 1.00 85.69 190 LEU A CA 1
ATOM 1613 C C . LEU A 1 190 ? -20.675 -3.846 49.245 1.00 85.69 190 LEU A C 1
ATOM 1615 O O . LEU A 1 190 ? -19.565 -4.383 49.152 1.00 85.69 190 LEU A O 1
ATOM 1619 N N . PRO A 1 191 ? -21.400 -3.909 50.377 1.00 91.19 191 PRO A N 1
ATOM 1620 C CA . PRO A 1 191 ? -21.016 -4.755 51.501 1.00 91.19 191 PRO A CA 1
ATOM 1621 C C . PRO A 1 191 ? -20.835 -6.214 51.066 1.00 91.19 191 PRO A C 1
ATOM 1623 O O . PRO A 1 191 ? -21.542 -6.702 50.183 1.00 91.19 191 PRO A O 1
ATOM 1626 N N . ILE A 1 192 ? -19.924 -6.937 51.724 1.00 89.69 192 ILE A N 1
ATOM 1627 C CA . ILE A 1 192 ? -19.615 -8.345 51.409 1.00 89.69 192 ILE A CA 1
ATOM 1628 C C . ILE A 1 192 ? -20.885 -9.212 51.428 1.00 89.69 192 ILE A C 1
ATOM 1630 O O . ILE A 1 192 ? -21.075 -10.047 50.547 1.00 89.69 192 ILE A O 1
ATOM 1634 N N . SER A 1 193 ? -21.787 -8.963 52.383 1.00 89.75 193 SER A N 1
ATOM 1635 C CA . SER A 1 193 ? -23.074 -9.658 52.486 1.00 89.75 193 SER A CA 1
ATOM 1636 C C . SER A 1 193 ? -23.962 -9.457 51.254 1.00 89.75 193 SER A C 1
ATOM 1638 O O . SER A 1 193 ? -24.571 -10.409 50.780 1.00 89.75 193 SER A O 1
ATOM 1640 N N . VAL A 1 194 ? -24.005 -8.244 50.698 1.00 87.31 194 VAL A N 1
ATOM 1641 C CA . VAL A 1 194 ? -24.806 -7.915 49.508 1.00 87.31 194 VAL A CA 1
ATOM 1642 C C . VAL A 1 194 ? -24.185 -8.518 48.249 1.00 87.31 194 VAL A C 1
ATOM 1644 O O . VAL A 1 194 ? -24.911 -9.033 47.403 1.00 87.31 194 VAL A O 1
ATOM 1647 N N . ASN A 1 195 ? -22.851 -8.533 48.145 1.00 88.50 195 ASN A N 1
ATOM 1648 C CA . ASN A 1 195 ? -22.162 -9.219 47.048 1.00 88.50 195 ASN A CA 1
ATOM 1649 C C . ASN A 1 195 ? -22.462 -10.724 47.037 1.00 88.50 195 ASN A C 1
ATOM 1651 O O . ASN A 1 195 ? -22.770 -11.263 45.982 1.00 88.50 195 ASN A O 1
ATOM 1655 N N . ALA A 1 196 ? -22.458 -11.389 48.196 1.00 90.31 196 ALA A N 1
ATOM 1656 C CA . ALA A 1 196 ? -22.798 -12.812 48.276 1.00 90.31 196 ALA A CA 1
ATOM 1657 C C . ALA A 1 196 ? -24.240 -13.101 47.814 1.00 90.31 196 ALA A C 1
ATOM 1659 O O . ALA A 1 196 ? -24.499 -14.111 47.161 1.00 90.31 196 ALA A O 1
ATOM 1660 N N . VAL A 1 197 ? -25.182 -12.201 48.117 1.00 90.62 197 VAL A N 1
ATOM 1661 C CA . VAL A 1 197 ? -26.570 -12.307 47.640 1.00 90.62 197 VAL A CA 1
ATOM 1662 C C . VAL A 1 197 ? -26.656 -12.086 46.129 1.00 90.62 197 VAL A C 1
ATOM 1664 O O . VAL A 1 197 ? -27.351 -12.838 45.449 1.00 90.62 197 VAL A O 1
ATOM 1667 N N . LEU A 1 198 ? -25.939 -11.095 45.591 1.00 90.44 198 LEU A N 1
ATOM 1668 C CA . LEU A 1 198 ? -25.879 -10.846 44.149 1.00 90.44 198 LEU A CA 1
ATOM 1669 C C . LEU A 1 198 ? -25.284 -12.042 43.391 1.00 90.44 198 LEU A C 1
ATOM 1671 O O . LEU A 1 198 ? -25.783 -12.395 42.325 1.00 90.44 198 LEU A O 1
ATOM 1675 N N . ASP A 1 199 ? -24.260 -12.680 43.956 1.00 89.56 199 ASP A N 1
ATOM 1676 C CA . ASP A 1 199 ? -23.606 -13.861 43.387 1.00 89.56 199 ASP A CA 1
ATOM 1677 C C . ASP A 1 199 ? -24.563 -15.043 43.329 1.00 89.56 199 ASP A C 1
ATOM 1679 O O . ASP A 1 199 ? -24.748 -15.635 42.267 1.00 89.56 199 ASP A O 1
ATOM 1683 N N . LYS A 1 200 ? -25.262 -15.303 44.434 1.00 92.19 200 LYS A N 1
ATOM 1684 C CA . LYS A 1 200 ? -26.287 -16.342 44.489 1.00 92.19 200 LYS A CA 1
ATOM 1685 C C . LYS A 1 200 ? -27.416 -16.086 43.484 1.00 92.19 200 LYS A C 1
ATOM 1687 O O . LYS A 1 200 ? -27.819 -16.995 42.771 1.00 92.19 200 LYS A O 1
ATOM 1692 N N . LEU A 1 201 ? -27.897 -14.845 43.372 1.00 91.25 201 LEU A N 1
ATOM 1693 C CA . LEU A 1 201 ? -28.937 -14.474 42.401 1.00 91.25 201 LEU A CA 1
ATOM 1694 C C . LEU A 1 201 ? -28.482 -14.649 40.946 1.00 91.25 201 LEU A C 1
ATOM 1696 O O . LEU A 1 201 ? -29.292 -15.012 40.090 1.00 91.25 201 LEU A O 1
ATOM 1700 N N . ALA A 1 202 ? -27.211 -14.366 40.662 1.00 91.31 202 ALA A N 1
ATOM 1701 C CA . ALA A 1 202 ? -26.610 -14.565 39.351 1.00 91.31 202 ALA A CA 1
ATOM 1702 C C . ALA A 1 202 ? -26.490 -16.060 39.010 1.00 91.31 202 ALA A C 1
ATOM 1704 O O . ALA A 1 202 ? -26.873 -16.461 37.909 1.00 91.31 202 ALA A O 1
ATOM 1705 N N . GLU A 1 203 ? -26.034 -16.880 39.960 1.00 92.44 203 GLU A N 1
ATOM 1706 C CA . GLU A 1 203 ? -25.918 -18.336 39.810 1.00 92.44 203 GLU A CA 1
ATOM 1707 C C . GLU A 1 203 ? -27.285 -19.010 39.642 1.00 92.44 203 GLU A C 1
ATOM 1709 O O . GLU A 1 203 ? -27.494 -19.720 38.657 1.00 92.44 203 GLU A O 1
ATOM 1714 N N . ASP A 1 204 ? -28.240 -18.719 40.531 1.00 91.19 204 ASP A N 1
ATOM 1715 C CA . ASP A 1 204 ? -29.584 -19.314 40.531 1.00 91.19 204 ASP A CA 1
ATOM 1716 C C . ASP A 1 204 ? -30.330 -19.059 39.208 1.00 91.19 204 ASP A C 1
ATOM 1718 O O . ASP A 1 204 ? -31.142 -19.877 38.771 1.00 91.19 204 ASP A O 1
ATOM 1722 N N . ARG A 1 205 ? -30.065 -17.919 38.553 1.00 87.50 205 ARG A N 1
ATOM 1723 C CA . ARG A 1 205 ? -30.723 -17.513 37.299 1.00 87.50 205 ARG A CA 1
ATOM 1724 C C . ARG A 1 205 ? -29.854 -17.680 36.052 1.00 87.50 205 ARG A C 1
ATOM 1726 O O . ARG A 1 205 ? -30.323 -17.347 34.967 1.00 87.50 205 ARG A O 1
ATOM 1733 N N . GLN A 1 206 ? -28.623 -18.182 36.187 1.00 87.94 206 GLN A N 1
ATOM 1734 C CA . GLN A 1 206 ? -27.636 -18.302 35.101 1.00 87.94 206 GLN A CA 1
ATOM 1735 C C . GLN A 1 206 ? -27.412 -16.986 34.328 1.00 87.94 206 GLN A C 1
ATOM 1737 O O . GLN A 1 206 ? -27.250 -16.969 33.107 1.00 87.94 206 GLN A O 1
ATOM 1742 N N . LEU A 1 207 ? -27.410 -15.860 35.043 1.00 89.25 207 LEU A N 1
ATOM 1743 C CA . LEU A 1 207 ? -27.204 -14.526 34.478 1.00 89.25 207 LEU A CA 1
ATOM 1744 C C . LEU A 1 207 ? -25.878 -13.935 34.955 1.00 89.25 207 LEU A C 1
ATOM 1746 O O . LEU A 1 207 ? -25.364 -14.281 36.014 1.00 89.25 207 LEU A O 1
ATOM 1750 N N . SER A 1 208 ? -25.325 -12.985 34.199 1.00 88.62 208 SER A N 1
ATOM 1751 C CA . SER A 1 208 ? -24.194 -12.197 34.695 1.00 88.62 208 SER A CA 1
ATOM 1752 C C . SER A 1 208 ? -24.653 -11.238 35.800 1.00 88.62 208 SER A C 1
ATOM 1754 O O . SER A 1 208 ? -25.771 -10.721 35.759 1.00 88.62 208 SER A O 1
ATOM 1756 N N . ARG A 1 209 ? -23.773 -10.934 36.764 1.00 86.12 209 ARG A N 1
ATOM 1757 C CA . ARG A 1 209 ? -24.053 -9.971 37.853 1.00 86.12 209 ARG A CA 1
ATOM 1758 C C . ARG A 1 209 ? -24.566 -8.629 37.322 1.00 86.12 209 ARG A C 1
ATOM 1760 O 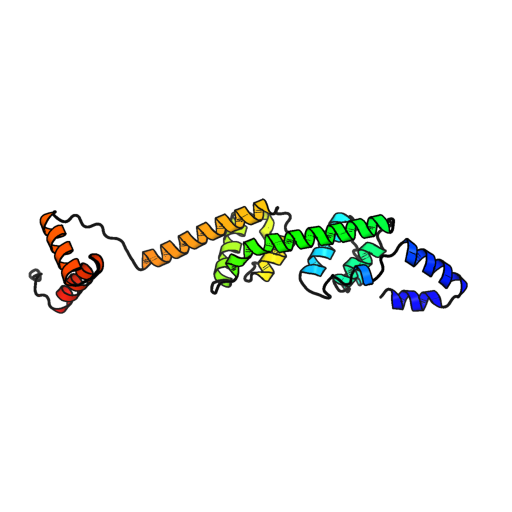O . ARG A 1 209 ? -25.533 -8.082 37.842 1.00 86.12 209 ARG A O 1
ATOM 1767 N N . THR A 1 210 ? -23.953 -8.129 36.247 1.00 87.00 210 THR A N 1
ATOM 1768 C CA . THR A 1 210 ? -24.375 -6.898 35.564 1.00 87.00 210 THR A CA 1
ATOM 1769 C C . THR A 1 210 ? -25.806 -7.004 35.049 1.00 87.00 210 THR A C 1
ATOM 1771 O O . THR A 1 210 ? -26.589 -6.081 35.241 1.00 87.00 210 THR A O 1
ATOM 1774 N N . ARG A 1 211 ? -26.179 -8.145 34.455 1.00 86.19 211 ARG A N 1
ATOM 1775 C CA . ARG A 1 211 ? -27.527 -8.346 33.922 1.00 86.19 211 ARG A CA 1
ATOM 1776 C C . ARG A 1 211 ? -28.582 -8.441 35.021 1.00 86.19 211 ARG A C 1
ATOM 1778 O O . ARG A 1 211 ? -29.687 -7.942 34.836 1.00 86.19 211 ARG A O 1
ATOM 1785 N N . VAL A 1 212 ? -28.246 -9.048 36.160 1.00 89.31 212 VAL A N 1
ATOM 1786 C CA . VAL A 1 212 ? -29.129 -9.074 37.337 1.00 89.31 212 VAL A CA 1
ATOM 1787 C C . VAL A 1 212 ? -29.399 -7.652 37.833 1.00 89.31 212 VAL A C 1
ATOM 1789 O O . VAL A 1 212 ? -30.555 -7.299 38.038 1.00 89.31 212 VAL A O 1
ATOM 1792 N N . LEU A 1 213 ? -28.361 -6.818 37.959 1.00 89.50 213 LEU A N 1
ATOM 1793 C CA . LEU A 1 213 ? -28.518 -5.417 38.364 1.00 89.50 213 LEU A CA 1
ATOM 1794 C C . LEU A 1 213 ? -29.372 -4.617 37.373 1.00 89.50 213 LEU A C 1
ATOM 1796 O O . LEU A 1 213 ? -30.268 -3.900 37.804 1.00 89.50 213 LEU A O 1
ATOM 1800 N N . GLU A 1 214 ? -29.148 -4.768 36.065 1.00 87.88 214 GLU A N 1
ATOM 1801 C CA . GLU A 1 214 ? -29.976 -4.113 35.040 1.00 87.88 214 GLU A CA 1
ATOM 1802 C C . GLU A 1 214 ? -31.459 -4.479 35.179 1.00 87.88 214 GLU A C 1
ATOM 1804 O O . GLU A 1 214 ? -32.312 -3.596 35.159 1.00 87.88 214 GLU A O 1
ATOM 1809 N N . LEU A 1 215 ? -31.773 -5.768 35.346 1.00 87.94 215 LEU A N 1
ATOM 1810 C CA . LEU A 1 215 ? -33.155 -6.230 35.490 1.00 87.94 215 LEU A CA 1
ATOM 1811 C C . LEU A 1 215 ? -33.805 -5.727 36.780 1.00 87.94 215 LEU A C 1
ATOM 1813 O O . LEU A 1 215 ? -34.981 -5.381 36.760 1.00 87.94 215 LEU A O 1
ATOM 1817 N N . LEU A 1 216 ? -33.057 -5.673 37.885 1.00 89.56 216 LEU A N 1
ATOM 1818 C CA . LEU A 1 216 ? -33.559 -5.136 39.151 1.00 89.56 216 LEU A CA 1
ATOM 1819 C C . LEU A 1 216 ? -33.844 -3.633 39.052 1.00 89.56 216 LEU A C 1
ATOM 1821 O O . LEU A 1 216 ? -34.887 -3.192 39.519 1.00 89.56 216 LEU A O 1
ATOM 1825 N N . ILE A 1 217 ? -32.957 -2.862 38.415 1.00 88.31 217 ILE A N 1
ATOM 1826 C CA . ILE A 1 217 ? -33.138 -1.415 38.231 1.00 88.31 217 ILE A CA 1
ATOM 1827 C C . ILE A 1 217 ? -34.342 -1.131 37.325 1.00 88.31 217 ILE A C 1
ATOM 1829 O O . ILE A 1 217 ? -35.193 -0.323 37.683 1.00 88.31 217 ILE A O 1
ATOM 1833 N N . LEU A 1 218 ? -34.443 -1.816 36.181 1.00 88.12 218 LEU A N 1
ATOM 1834 C CA . LEU A 1 218 ? -35.560 -1.642 35.245 1.00 88.12 218 LEU A CA 1
ATOM 1835 C C . LEU A 1 218 ? -36.889 -2.133 35.831 1.00 88.12 218 LEU A C 1
ATOM 1837 O O . LEU A 1 218 ? -37.928 -1.518 35.611 1.00 88.12 218 LEU A O 1
ATOM 1841 N N . GLY A 1 219 ? -36.864 -3.237 36.579 1.00 86.88 219 GLY A N 1
ATOM 1842 C CA . GLY A 1 219 ? -38.045 -3.746 37.269 1.00 86.88 219 GLY A CA 1
ATOM 1843 C C . GLY A 1 219 ? -38.535 -2.782 38.345 1.00 86.88 219 GLY A C 1
ATOM 1844 O O . GLY A 1 219 ? -39.739 -2.577 38.475 1.00 86.88 219 GLY A O 1
ATOM 1845 N N . GLU A 1 220 ? -37.616 -2.150 39.076 1.00 89.00 220 GLU A N 1
ATOM 1846 C CA . GLU A 1 220 ? -37.968 -1.139 40.069 1.00 89.00 220 GLU A CA 1
ATOM 1847 C C . GLU A 1 220 ? -38.526 0.136 39.428 1.00 89.00 220 GLU A C 1
ATOM 1849 O O . GLU A 1 220 ? -39.522 0.658 39.909 1.00 89.00 220 GLU A O 1
ATOM 1854 N N . GLU A 1 221 ? -37.963 0.603 38.312 1.00 85.44 221 GLU A N 1
ATOM 1855 C CA . GLU A 1 221 ? -38.521 1.737 37.559 1.00 85.44 221 GLU A CA 1
ATOM 1856 C C . GLU A 1 221 ? -39.952 1.458 37.065 1.00 85.44 221 GLU A C 1
ATOM 1858 O O . GLU A 1 221 ? -40.806 2.341 37.088 1.00 85.44 221 GLU A O 1
ATOM 1863 N N . GLN A 1 222 ? -40.233 0.228 36.625 1.00 82.38 222 GLN A N 1
ATOM 1864 C CA . GLN A 1 222 ? -41.542 -0.142 36.081 1.00 82.38 222 GLN A CA 1
ATOM 1865 C C . GLN A 1 222 ? -42.607 -0.388 37.149 1.00 82.38 222 GLN A C 1
ATOM 1867 O O . GLN A 1 222 ? -43.790 -0.148 36.898 1.00 82.38 222 GLN A O 1
ATOM 1872 N N . HIS A 1 223 ? -42.215 -0.930 38.302 1.00 82.75 223 HIS A N 1
ATOM 1873 C CA . HIS A 1 223 ? -43.160 -1.407 39.309 1.00 82.75 223 HIS A CA 1
ATOM 1874 C C . HIS A 1 223 ? -43.155 -0.591 40.608 1.00 82.75 223 HIS A C 1
ATOM 1876 O O . HIS A 1 223 ? -44.128 -0.688 41.352 1.00 82.75 223 HIS A O 1
ATOM 1882 N N . GLU A 1 224 ? -42.111 0.206 40.868 1.00 79.19 224 GLU A N 1
ATOM 1883 C CA . GLU A 1 224 ? -41.940 1.064 42.056 1.00 79.19 224 GLU A CA 1
ATOM 1884 C C . GLU A 1 224 ? -42.220 0.326 43.382 1.00 79.19 224 GLU A C 1
ATOM 1886 O O . GLU A 1 224 ? -42.915 0.827 44.268 1.00 79.19 224 GLU A O 1
ATOM 1891 N N . LEU A 1 225 ? -41.738 -0.917 43.503 1.00 79.38 225 LEU A N 1
ATOM 1892 C CA . LEU A 1 225 ? -42.095 -1.812 44.609 1.00 79.38 225 LEU A CA 1
ATOM 1893 C C . LEU A 1 225 ? -41.209 -1.629 45.840 1.00 79.38 225 LEU A C 1
ATOM 1895 O O . LEU A 1 225 ? -41.664 -1.871 46.960 1.00 79.38 225 LEU A O 1
ATOM 1899 N N . TYR A 1 226 ? -39.941 -1.271 45.646 1.00 79.69 226 TYR A N 1
ATOM 1900 C CA . TYR A 1 226 ? -38.918 -1.348 46.686 1.00 79.69 226 TYR A CA 1
ATOM 1901 C C . TYR A 1 226 ? -38.344 0.021 47.083 1.00 79.69 226 TYR A C 1
ATOM 1903 O O . TYR A 1 226 ? -37.846 0.161 48.202 1.00 79.69 226 TYR A O 1
ATOM 1911 N N . LEU A 1 227 ? -38.423 1.036 46.218 1.00 80.75 227 LEU A N 1
ATOM 1912 C CA . LEU A 1 227 ? -37.920 2.391 46.440 1.00 80.75 227 LEU A CA 1
ATOM 1913 C C . LEU A 1 227 ? -39.091 3.390 46.521 1.00 80.75 227 LEU A C 1
ATOM 1915 O O . LEU A 1 227 ? -39.623 3.812 45.495 1.00 80.75 227 LEU A O 1
ATOM 1919 N N . PRO A 1 228 ? -39.500 3.817 47.731 1.00 76.75 228 PRO A N 1
ATOM 1920 C CA . PRO A 1 228 ? -40.601 4.762 47.883 1.00 76.75 228 PRO A CA 1
ATOM 1921 C C . PRO A 1 228 ? -40.237 6.146 47.325 1.00 76.75 228 PRO A C 1
ATOM 1923 O O . PRO A 1 228 ? -39.142 6.660 47.570 1.00 76.75 228 PRO A O 1
ATOM 1926 N N . LYS A 1 229 ? -41.179 6.787 46.617 1.00 72.88 229 LYS A N 1
ATOM 1927 C CA . LYS A 1 229 ? -41.013 8.172 46.148 1.00 72.88 229 LYS A CA 1
ATOM 1928 C C . LYS A 1 229 ? -40.904 9.136 47.337 1.00 72.88 229 LYS A C 1
ATOM 1930 O O . LYS A 1 229 ? -41.718 9.050 48.261 1.00 72.88 229 LYS A O 1
ATOM 1935 N N . PRO A 1 230 ? -39.947 10.081 47.324 1.00 72.12 230 PRO A N 1
ATOM 1936 C CA . PRO A 1 230 ? -39.923 11.143 48.318 1.00 72.12 230 PRO A CA 1
ATOM 1937 C C . PRO A 1 230 ? -41.188 12.015 48.195 1.00 72.12 230 PRO A C 1
ATOM 1939 O O . PRO A 1 230 ? -41.711 12.175 47.086 1.00 72.12 230 PRO A O 1
ATOM 1942 N N . PRO A 1 231 ? -41.695 12.583 49.305 1.00 63.16 231 PRO A N 1
ATOM 1943 C CA . PRO A 1 231 ? -42.855 13.464 49.267 1.00 63.16 231 PRO A CA 1
ATOM 1944 C C . PRO A 1 231 ? -42.558 14.682 48.387 1.00 63.16 231 PRO A C 1
ATOM 1946 O O . PRO A 1 231 ? -41.548 15.364 48.570 1.00 63.16 231 PRO A O 1
ATOM 1949 N N . SER A 1 232 ? -43.436 14.929 47.414 1.00 60.62 232 SER A N 1
ATOM 1950 C CA . SER A 1 232 ? -43.387 16.097 46.535 1.00 60.62 232 SER A CA 1
ATOM 1951 C C . SER A 1 232 ? -43.396 17.366 47.388 1.00 60.62 232 SER A C 1
ATOM 1953 O O . SER A 1 232 ? -44.307 17.549 48.196 1.00 60.62 232 SER A O 1
ATOM 1955 N N . THR A 1 233 ? -42.358 18.192 47.248 1.00 48.59 233 THR A N 1
ATOM 1956 C CA . THR A 1 233 ? -42.273 19.519 47.879 1.00 48.59 233 THR A CA 1
ATOM 1957 C C . THR A 1 233 ? -42.815 20.573 46.930 1.00 48.59 233 THR A C 1
ATOM 1959 O O . THR A 1 233 ? -42.561 20.430 45.712 1.00 48.59 233 THR A O 1
#

Sequence (233 aa):
MRDEIYKVMSQEPALRWHLNDAKARTLLPEEAFKWIDKAGRQPKWLTAQAQKLLGKEVVSSVFQMLTDKAKLIALFDLWDESFDEKKRTLNQLSNSWNRQLKTDKLFSWFKDDDEHEKCALAWSWMEKNKSWLTWRAAPFTKLNEMLEFFDLSEASAEEKELYIEKIKRRWNTQKTREKATERKQYNFVLPISVNAVLDKLAEDRQLSRTRVLELLILGEEQHELYLPKPPST

Secondary structure (DSSP, 8-state):
-HHHHHHHHTTSHHHHHHHHHHHHHHS--GGGGTTS-SSSHHHHHHHHHHHHHHT-----HHHHTS-HHHHHHHHHHS--S-HHHHHHHHHHHHHHHHHHHHHHGGGGGG-STTHHHHHHHHHHHHHHH-HHHHTTPPPP-SHHHHHHHHHHS---HHHHHHHHHHHHHHHHHHHHHHHHHH---------HHHHHHHHHHHHHTT--HHHHHHHHHHHHHHH--SSPPPPP-

Foldseek 3Di:
DVVVVLVVQPPDPVVNVVCVVCCVWQADDVVLLPPADQADLRLQLLLVVLCVVQVDDDPDPVLVPDGSSVNNRVSSNPRPDTPVVSSVVSVVSVVVVVVLVVLLVLVVVCPDPCVQVLQQLLQVLCCVPPVVLPVPQDRDRHSRSVSSSVSPDPADSVRVNVSSVVSVVVVVVVVVVVVCVVPPDDDDDDPPVVVVVLVVVCVVVVHDSVVVVVCVVVVCVVPVPPPDDDDDD

Radius of gyration: 32.71 Å; chains: 1; bounding box: 68×39×100 Å

Organism: Aquipseudomonas alcaligenes (strain ATCC 14909 / DSM 50342 / CCUG 1425 / JCM 20561 / NBRC 14159 / NCIMB 9945 / NCTC 10367 / 1577) (NCBI:txid1215092)